Protein AF-0000000087525050 (afdb_homodimer)

Sequence (264 aa):
MTNESSSDVIRDVRALLSECIHDLPRSLCAFLATCDGHLIDMAGKYDKDTVAASLPMAGSLLGLGKSISGDLHPEGRLDDVIVRTGKQILSLVTVGDTDDVLFIGVLADRMVNLGQLLVRSKQAAESIKALLMTNESSSDVIRDVRALLSECIHDLPRSLCAFLATCDGHLIDMAGKYDKDTVAASLPMAGSLLGLGKSISGDLHPEGRLDDVIVRTGKQILSLVTVGDTDDVLFIGVLADRMVNLGQLLVRSKQAAESIKALL

Foldseek 3Di:
DVVVLLVVLLVVLAVLQQVLPVVWPQWAKKFKAWLCQGTSDMDGDDDPVVNSVCNPVVSVVLVVVQVVCCVVPVPDDDAWDWDDDPFKIKIWGWADPDPGTMIMIIIGTNPTDPVSNSVSRNVSSPVSNVSD/DVVVLLVVLLVVLAVLQQVLPVVWPQWAKKFKAWLCQGTSDMDGDDDPVVNSVCNPVVSVVLVVVQVVCCVVPVPDDDAWDWDDDPFKIKIWGWADPDPGTMIMIIIGTNPTDPVSNSVSRNVSSPVSNVSD

Radius of gyration: 19.04 Å; Cα contacts (8 Å, |Δi|>4): 530; chains: 2; bounding box: 29×76×42 Å

Structure (mmCIF, N/CA/C/O backbone):
data_AF-0000000087525050-model_v1
#
loop_
_entity.id
_entity.type
_entity.pdbx_description
1 polymer 'Putative regulator of Ras-like GTPase activity (Roadblock/LC7/MglB family)'
#
loop_
_atom_site.group_PDB
_atom_site.id
_atom_site.type_symbol
_atom_site.label_atom_id
_atom_site.label_alt_id
_atom_site.label_comp_id
_atom_site.label_asym_id
_atom_site.label_entity_id
_atom_site.label_seq_id
_atom_site.pdbx_PDB_ins_code
_atom_site.Cartn_x
_atom_site.Cartn_y
_atom_site.Cartn_z
_atom_site.occupancy
_atom_site.B_iso_or_equiv
_atom_site.auth_seq_id
_atom_site.auth_comp_id
_atom_site.auth_asym_id
_atom_site.auth_atom_id
_atom_site.pdbx_PDB_model_num
ATOM 1 N N . MET A 1 1 ? 11.523 -37.25 -14.359 1 42.06 1 MET A N 1
ATOM 2 C CA . MET A 1 1 ? 10.633 -37.219 -13.203 1 42.06 1 MET A CA 1
ATOM 3 C C . MET A 1 1 ? 10.617 -35.844 -12.555 1 42.06 1 MET A C 1
ATOM 5 O O . MET A 1 1 ? 9.719 -35.531 -11.773 1 42.06 1 MET A O 1
ATOM 9 N N . THR A 1 2 ? 11.711 -35.219 -12.469 1 50.03 2 THR A N 1
ATOM 10 C CA . THR A 1 2 ? 12.062 -33.969 -11.797 1 50.03 2 THR A CA 1
ATOM 11 C C . THR A 1 2 ? 11.492 -32.781 -12.547 1 50.03 2 THR A C 1
ATOM 13 O O . THR A 1 2 ? 11.094 -31.797 -11.938 1 50.03 2 THR A O 1
ATOM 16 N N . ASN A 1 3 ? 11.672 -32.75 -13.844 1 51.88 3 ASN A N 1
ATOM 17 C CA . ASN A 1 3 ? 11.258 -31.719 -14.789 1 51.88 3 ASN A CA 1
ATOM 18 C C . ASN A 1 3 ? 9.734 -31.594 -14.852 1 51.88 3 ASN A C 1
ATOM 20 O O . ASN A 1 3 ? 9.211 -30.578 -15.328 1 51.88 3 ASN A O 1
ATOM 24 N N . GLU A 1 4 ? 8.984 -32.781 -14.805 1 54.22 4 GLU A N 1
ATOM 25 C CA . GLU A 1 4 ? 7.531 -32.906 -14.797 1 54.22 4 GLU A CA 1
ATOM 26 C C . GLU A 1 4 ? 6.914 -32.219 -13.594 1 54.22 4 GLU A C 1
ATOM 28 O O . GLU A 1 4 ? 5.84 -31.625 -13.695 1 54.22 4 GLU A O 1
ATOM 33 N N . SER A 1 5 ? 7.668 -32.281 -12.453 1 61.66 5 SER A N 1
ATOM 34 C CA . SER A 1 5 ? 7.203 -31.766 -11.172 1 61.66 5 SER A CA 1
ATOM 35 C C . SER A 1 5 ? 7.141 -30.234 -11.18 1 61.66 5 SER A C 1
ATOM 37 O O . SER A 1 5 ? 6.172 -29.641 -10.703 1 61.66 5 SER A O 1
ATOM 39 N N . SER A 1 6 ? 8.203 -29.656 -11.852 1 64.06 6 SER A N 1
ATOM 40 C CA . SER A 1 6 ? 8.227 -28.188 -11.898 1 64.06 6 SER A CA 1
ATOM 41 C C . SER A 1 6 ? 7.168 -27.656 -12.852 1 64.06 6 SER A C 1
ATOM 43 O O . SER A 1 6 ? 6.531 -26.641 -12.57 1 64.06 6 SER A O 1
ATOM 45 N N . SER A 1 7 ? 6.949 -28.422 -13.945 1 74.38 7 SER A N 1
ATOM 46 C CA . SER A 1 7 ? 5.977 -28 -14.945 1 74.38 7 SER A CA 1
ATOM 47 C C . SER A 1 7 ? 4.551 -28.125 -14.422 1 74.38 7 SER A C 1
ATOM 49 O O . SER A 1 7 ? 3.693 -27.297 -14.719 1 74.38 7 SER A O 1
ATOM 51 N N . ASP A 1 8 ? 4.359 -29.172 -13.609 1 86.69 8 ASP A N 1
ATOM 52 C CA . ASP A 1 8 ? 3.037 -29.406 -13.031 1 86.69 8 ASP A CA 1
ATOM 53 C C . ASP A 1 8 ? 2.695 -28.328 -12.008 1 86.69 8 ASP A C 1
ATOM 55 O O . ASP A 1 8 ? 1.559 -27.844 -11.953 1 86.69 8 ASP A O 1
ATOM 59 N N . VAL A 1 9 ? 3.756 -27.906 -11.344 1 88.25 9 VAL A N 1
ATOM 60 C CA . VAL A 1 9 ? 3.535 -26.906 -10.32 1 88.25 9 VAL A CA 1
ATOM 61 C C . VAL A 1 9 ? 3.191 -25.562 -10.969 1 88.25 9 VAL A C 1
ATOM 63 O O . VAL A 1 9 ? 2.295 -24.859 -10.508 1 88.25 9 VAL A O 1
ATOM 66 N N . ILE A 1 10 ? 3.855 -25.25 -12.008 1 89.44 10 ILE A N 1
ATOM 67 C CA . ILE A 1 10 ? 3.625 -23.984 -12.703 1 89.44 10 ILE A CA 1
ATOM 68 C C . ILE A 1 10 ? 2.219 -23.969 -13.297 1 89.44 10 ILE A C 1
ATOM 70 O O . ILE A 1 10 ? 1.529 -22.953 -13.258 1 89.44 10 ILE A O 1
ATOM 74 N N . ARG A 1 11 ? 1.78 -25.109 -13.797 1 93.44 11 ARG A N 1
ATOM 75 C CA . ARG A 1 11 ? 0.423 -25.219 -14.32 1 93.44 11 ARG A CA 1
ATOM 76 C C . ARG A 1 11 ? -0.609 -25.031 -13.219 1 93.44 11 ARG A C 1
ATOM 78 O O . ARG A 1 11 ? -1.626 -24.359 -13.422 1 93.44 11 ARG A O 1
ATOM 85 N N . ASP A 1 12 ? -0.288 -25.625 -12.109 1 95.81 12 ASP A N 1
ATOM 86 C CA . ASP A 1 12 ? -1.195 -25.484 -10.977 1 95.81 12 ASP A CA 1
ATOM 87 C C . ASP A 1 12 ? -1.242 -24.031 -10.5 1 95.81 12 ASP A C 1
ATOM 89 O O . ASP A 1 12 ? -2.307 -23.531 -10.133 1 95.81 12 ASP A O 1
ATOM 93 N N . VAL A 1 13 ? -0.105 -23.391 -10.5 1 96.06 13 VAL A N 1
ATOM 94 C CA . VAL A 1 13 ? -0.038 -22 -10.109 1 96.06 13 VAL A CA 1
ATOM 95 C C . VAL A 1 13 ? -0.864 -21.141 -11.07 1 96.06 13 VAL A C 1
ATOM 97 O O . VAL A 1 13 ? -1.662 -20.312 -10.641 1 96.06 13 VAL A O 1
ATOM 100 N N . ARG A 1 14 ? -0.744 -21.344 -12.266 1 96.31 14 ARG A N 1
ATOM 101 C CA . ARG A 1 14 ? -1.494 -20.594 -13.273 1 96.31 14 ARG A CA 1
ATOM 102 C C . ARG A 1 14 ? -2.996 -20.781 -13.086 1 96.31 14 ARG A C 1
ATOM 104 O O . ARG A 1 14 ? -3.773 -19.844 -13.273 1 96.31 14 ARG A O 1
ATOM 111 N N . ALA A 1 15 ? -3.33 -22.031 -12.828 1 97.25 15 ALA A N 1
ATOM 112 C CA . ALA A 1 15 ? -4.746 -22.312 -12.609 1 97.25 15 ALA A CA 1
ATOM 113 C C . ALA A 1 15 ? -5.289 -21.516 -11.422 1 97.25 15 ALA A C 1
ATOM 115 O O . ALA A 1 15 ? -6.406 -21 -11.484 1 97.25 15 ALA A O 1
ATOM 116 N N . LEU A 1 16 ? -4.48 -21.406 -10.414 1 97.44 16 LEU A N 1
ATOM 117 C CA . LEU A 1 16 ? -4.895 -20.672 -9.234 1 97.44 16 LEU A CA 1
ATOM 118 C C . LEU A 1 16 ? -4.977 -19.172 -9.531 1 97.44 16 LEU A C 1
ATOM 120 O O . LEU A 1 16 ? -5.902 -18.5 -9.07 1 97.44 16 LEU A O 1
ATOM 124 N N . LEU A 1 17 ? -4.066 -18.672 -10.305 1 97.94 17 LEU A N 1
ATOM 125 C CA . LEU A 1 17 ? -4.098 -17.266 -10.688 1 97.94 17 LEU A CA 1
ATOM 126 C C . LEU A 1 17 ? -5.305 -16.969 -11.578 1 97.94 17 LEU A C 1
ATOM 128 O O . LEU A 1 17 ? -5.965 -15.938 -11.414 1 97.94 17 LEU A O 1
ATOM 132 N N . SER A 1 18 ? -5.59 -17.891 -12.445 1 97.56 18 SER A N 1
ATOM 133 C CA . SER A 1 18 ? -6.738 -17.75 -13.336 1 97.56 18 SER A CA 1
ATOM 134 C C . SER A 1 18 ? -8.047 -17.781 -12.547 1 97.56 18 SER A C 1
ATOM 136 O O . SER A 1 18 ? -8.969 -17.016 -12.852 1 97.56 18 SER A O 1
ATOM 138 N N . GLU A 1 19 ? -8.078 -18.609 -11.586 1 97.44 19 GLU A N 1
ATOM 139 C CA . GLU A 1 19 ? -9.258 -18.672 -10.719 1 97.44 19 GLU A CA 1
ATOM 140 C C . GLU A 1 19 ? -9.445 -17.359 -9.961 1 97.44 19 GLU A C 1
ATOM 142 O O . GLU A 1 19 ? -10.578 -16.891 -9.797 1 97.44 19 GLU A O 1
ATOM 147 N N . CYS A 1 20 ? -8.422 -16.812 -9.516 1 97.56 20 CYS A N 1
ATOM 148 C CA . CYS A 1 20 ? -8.461 -15.547 -8.797 1 97.56 20 CYS A CA 1
ATOM 149 C C . CYS A 1 20 ? -9.086 -14.453 -9.664 1 97.56 20 CYS A C 1
ATOM 151 O O . CYS A 1 20 ? -9.984 -13.742 -9.219 1 97.56 20 CYS A O 1
ATOM 153 N N . ILE A 1 21 ? -8.617 -14.383 -10.867 1 96.75 21 ILE A N 1
ATOM 154 C CA . ILE A 1 21 ? -9.102 -13.367 -11.797 1 96.75 21 ILE A CA 1
ATOM 155 C C . ILE A 1 21 ? -10.562 -13.648 -12.148 1 96.75 21 ILE A C 1
ATOM 157 O O . ILE A 1 21 ? -11.359 -12.719 -12.297 1 96.75 21 ILE A O 1
ATOM 161 N N . HIS A 1 22 ? -10.875 -14.852 -12.273 1 96.19 22 HIS A N 1
ATOM 162 C CA . HIS A 1 22 ? -12.234 -15.242 -12.625 1 96.19 22 HIS A CA 1
ATOM 163 C C . HIS A 1 22 ? -13.219 -14.875 -11.516 1 96.19 22 HIS A C 1
ATOM 165 O O . HIS A 1 22 ? -14.328 -14.406 -11.789 1 96.19 22 HIS A O 1
ATOM 171 N N . ASP A 1 23 ? -12.82 -14.984 -10.312 1 96.69 23 ASP A N 1
ATOM 172 C CA . ASP A 1 23 ? -13.695 -14.805 -9.164 1 96.69 23 ASP A CA 1
ATOM 173 C C . ASP A 1 23 ? -13.734 -13.344 -8.727 1 96.69 23 ASP A C 1
ATOM 175 O O . ASP A 1 23 ? -14.516 -12.961 -7.855 1 96.69 23 ASP A O 1
ATOM 179 N N . LEU A 1 24 ? -12.875 -12.539 -9.297 1 96.62 24 LEU A N 1
ATOM 180 C CA . LEU A 1 24 ? -12.789 -11.125 -8.93 1 96.62 24 LEU A CA 1
ATOM 181 C C . LEU A 1 24 ? -13.156 -10.234 -10.109 1 96.62 24 LEU A C 1
ATOM 183 O O . LEU A 1 24 ? -12.281 -9.828 -10.875 1 96.62 24 LEU A O 1
ATOM 187 N N . PRO A 1 25 ? -14.477 -9.922 -10.109 1 94.5 25 PRO A N 1
ATOM 188 C CA . PRO A 1 25 ? -14.875 -9.031 -11.195 1 94.5 25 PRO A CA 1
ATOM 189 C C . PRO A 1 25 ? -14.047 -7.746 -11.242 1 94.5 25 PRO A C 1
ATOM 191 O O . PRO A 1 25 ? -13.648 -7.227 -10.195 1 94.5 25 PRO A O 1
ATOM 194 N N . ARG A 1 26 ? -13.742 -7.199 -12.43 1 94.25 26 ARG A N 1
ATOM 195 C CA . ARG A 1 26 ? -13.031 -5.953 -12.672 1 94.25 26 ARG A CA 1
ATOM 196 C C . ARG A 1 26 ? -11.523 -6.137 -12.477 1 94.25 26 ARG A C 1
ATOM 198 O O . ARG A 1 26 ? -10.766 -5.168 -12.508 1 94.25 26 ARG A O 1
ATOM 205 N N . SER A 1 27 ? -11.086 -7.391 -12.18 1 95.81 27 SER A N 1
ATOM 206 C CA . SER A 1 27 ? -9.656 -7.672 -12.125 1 95.81 27 SER A CA 1
ATOM 207 C C . SER A 1 27 ? -9.039 -7.684 -13.523 1 95.81 27 SER A C 1
ATOM 209 O O . SER A 1 27 ? -9.703 -8.055 -14.492 1 95.81 27 SER A O 1
ATOM 211 N N . LEU A 1 28 ? -7.859 -7.301 -13.625 1 94.88 28 LEU A N 1
ATOM 212 C CA . LEU A 1 28 ? -7.18 -7.172 -14.914 1 94.88 28 LEU A CA 1
ATOM 213 C C . LEU A 1 28 ? -6.109 -8.242 -15.07 1 94.88 28 LEU A C 1
ATOM 215 O O . LEU A 1 28 ? -5.945 -8.812 -16.156 1 94.88 28 LEU A O 1
ATOM 219 N N . CYS A 1 29 ? -5.391 -8.5 -14.016 1 96 29 CYS A N 1
ATOM 220 C CA . CYS A 1 29 ? -4.297 -9.469 -14.086 1 96 29 CYS A CA 1
ATOM 221 C C . CYS A 1 29 ? -3.891 -9.922 -12.688 1 96 29 CYS A C 1
ATOM 223 O O . CYS A 1 29 ? -4.082 -9.195 -11.711 1 96 29 CYS A O 1
ATOM 225 N N . ALA A 1 30 ? 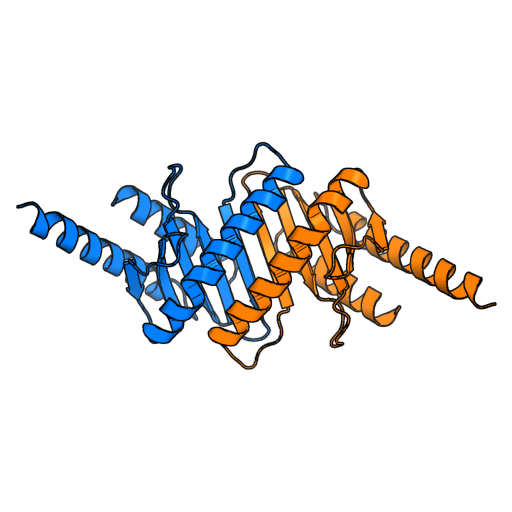-3.402 -11.102 -12.594 1 97.81 30 ALA A N 1
ATOM 226 C CA . ALA A 1 30 ? -2.756 -11.641 -11.406 1 97.81 30 ALA A CA 1
ATOM 227 C C . ALA A 1 30 ? -1.413 -12.281 -11.75 1 97.81 30 ALA A C 1
ATOM 229 O O . ALA A 1 30 ? -1.255 -12.867 -12.828 1 97.81 30 ALA A O 1
ATOM 230 N N . PHE A 1 31 ? -0.469 -12.164 -10.828 1 97.81 31 PHE A N 1
ATOM 231 C CA . PHE A 1 31 ? 0.844 -12.727 -11.125 1 97.81 31 PHE A CA 1
ATOM 232 C C . PHE A 1 31 ? 1.539 -13.172 -9.844 1 97.81 31 PHE A C 1
ATOM 234 O O . PHE A 1 31 ? 1.193 -12.719 -8.75 1 97.81 31 PHE A O 1
ATOM 241 N N . LEU A 1 32 ? 2.471 -14.109 -10.031 1 97.25 32 LEU A N 1
ATOM 242 C CA . LEU A 1 32 ? 3.375 -14.602 -9 1 97.25 32 LEU A CA 1
ATOM 243 C C . LEU A 1 32 ? 4.828 -14.312 -9.367 1 97.25 32 LEU A C 1
ATOM 245 O O . LEU A 1 32 ? 5.254 -14.578 -10.492 1 97.25 32 LEU A O 1
ATOM 249 N N . ALA A 1 33 ? 5.527 -13.742 -8.398 1 96.88 33 ALA A N 1
ATOM 250 C CA . ALA A 1 33 ? 6.91 -13.367 -8.672 1 96.88 33 ALA A CA 1
ATOM 251 C C . ALA A 1 33 ? 7.773 -13.484 -7.422 1 96.88 33 ALA A C 1
ATOM 253 O O . ALA A 1 33 ? 7.25 -13.641 -6.312 1 96.88 33 ALA A O 1
ATOM 254 N N . THR A 1 34 ? 9.062 -13.508 -7.656 1 94.56 34 THR A N 1
ATOM 255 C CA . THR A 1 34 ? 10.016 -13.414 -6.551 1 94.56 34 THR A CA 1
ATOM 256 C C . THR A 1 34 ? 10.289 -11.953 -6.199 1 94.56 34 THR A C 1
ATOM 258 O O . THR A 1 34 ? 10.117 -11.07 -7.039 1 94.56 34 THR A O 1
ATOM 261 N N . CYS A 1 35 ? 10.711 -11.773 -4.984 1 93.06 35 CYS A N 1
ATOM 262 C CA . CYS A 1 35 ? 10.945 -10.414 -4.512 1 93.06 35 CYS A CA 1
ATOM 263 C C . CYS A 1 35 ? 12.109 -9.773 -5.258 1 93.06 35 CYS A C 1
ATOM 265 O O . CYS A 1 35 ? 12.242 -8.547 -5.266 1 93.06 35 CYS A O 1
ATOM 267 N N . ASP A 1 36 ? 12.953 -10.531 -5.914 1 91.62 36 ASP A N 1
ATOM 268 C CA . ASP A 1 36 ? 14.055 -9.977 -6.691 1 91.62 36 ASP A CA 1
ATOM 269 C C . ASP A 1 36 ? 13.617 -9.68 -8.125 1 91.62 36 ASP A C 1
ATOM 271 O O . ASP A 1 36 ? 14.438 -9.297 -8.961 1 91.62 36 ASP A O 1
ATOM 275 N N . GLY A 1 37 ? 12.344 -9.945 -8.438 1 93.88 37 GLY A N 1
ATOM 276 C CA . GLY A 1 37 ? 11.797 -9.391 -9.672 1 93.88 37 GLY A CA 1
ATOM 277 C C . GLY A 1 37 ? 11.578 -10.445 -10.742 1 93.88 37 GLY A C 1
ATOM 278 O O . GLY A 1 37 ? 11.305 -10.109 -11.898 1 93.88 37 GLY A O 1
ATOM 279 N N . HIS A 1 38 ? 11.703 -11.68 -10.461 1 94.88 38 HIS A N 1
ATOM 280 C CA . HIS A 1 38 ? 11.492 -12.727 -11.461 1 94.88 38 HIS A CA 1
ATOM 281 C C . HIS A 1 38 ? 10.023 -13.148 -11.516 1 94.88 38 HIS A C 1
ATOM 283 O O . HIS A 1 38 ? 9.438 -13.516 -10.492 1 94.88 38 HIS A O 1
ATOM 289 N N . LEU A 1 39 ? 9.438 -13.078 -12.742 1 96.69 39 LEU A N 1
ATOM 290 C CA . LEU A 1 39 ? 8.062 -13.531 -12.969 1 96.69 39 LEU A CA 1
ATOM 291 C C . LEU A 1 39 ? 7.992 -15.047 -13 1 96.69 39 LEU A C 1
ATOM 293 O O . LEU A 1 39 ? 8.695 -15.695 -13.773 1 96.69 39 LEU A O 1
ATOM 297 N N . ILE A 1 40 ? 7.262 -15.633 -12.18 1 95.81 40 ILE A N 1
ATOM 298 C CA . ILE A 1 40 ? 7.07 -17.078 -12.188 1 95.81 40 ILE A CA 1
ATOM 299 C C . ILE A 1 40 ? 5.934 -17.438 -13.148 1 95.81 40 ILE A C 1
ATOM 301 O O . ILE A 1 40 ? 6.117 -18.25 -14.062 1 95.81 40 ILE A O 1
ATOM 305 N N . ASP A 1 41 ? 4.766 -16.812 -12.953 1 96.69 41 ASP A N 1
ATOM 306 C CA . ASP A 1 41 ? 3.643 -16.984 -13.867 1 96.69 41 ASP A CA 1
ATOM 307 C C . ASP A 1 41 ? 2.611 -15.875 -13.695 1 96.69 41 ASP A C 1
ATOM 309 O O . ASP A 1 41 ? 2.723 -15.055 -12.789 1 96.69 41 ASP A O 1
ATOM 313 N N . MET A 1 42 ? 1.688 -15.844 -14.633 1 97.06 42 MET A N 1
ATOM 314 C CA . MET A 1 42 ? 0.664 -14.805 -14.594 1 97.06 42 MET A CA 1
ATOM 315 C C . MET A 1 42 ? -0.592 -15.25 -15.336 1 97.06 42 MET A C 1
ATOM 317 O O . MET A 1 42 ? -0.554 -16.203 -16.109 1 97.06 42 MET A O 1
ATOM 321 N N . ALA A 1 43 ? -1.63 -14.562 -15.055 1 96.81 43 ALA A N 1
ATOM 322 C CA . ALA A 1 43 ? -2.9 -14.727 -15.758 1 96.81 43 ALA A CA 1
ATOM 323 C C . ALA A 1 43 ? -3.598 -13.383 -15.945 1 96.81 43 ALA A C 1
ATOM 325 O O . ALA A 1 43 ? -3.412 -12.461 -15.148 1 96.81 43 ALA A O 1
ATOM 326 N N . GLY A 1 44 ? -4.391 -13.258 -17.047 1 94.25 44 GLY A N 1
ATOM 327 C CA . GLY A 1 44 ? -5.176 -12.055 -17.266 1 94.25 44 GLY A CA 1
ATOM 328 C C . GLY A 1 44 ? -4.848 -11.352 -18.578 1 94.25 44 GLY A C 1
ATOM 329 O O . GLY A 1 44 ? -4.383 -11.992 -19.516 1 94.25 44 GLY A O 1
ATOM 330 N N . LYS A 1 45 ? -5.188 -10.109 -18.625 1 90 45 LYS A N 1
ATOM 331 C CA . LYS A 1 45 ? -5.25 -9.383 -19.891 1 90 45 LYS A CA 1
ATOM 332 C C . LYS A 1 45 ? -3.943 -8.641 -20.156 1 90 45 LYS A C 1
ATOM 334 O O . LYS A 1 45 ? -3.703 -8.18 -21.281 1 90 45 LYS A O 1
ATOM 339 N N . TYR A 1 46 ? -3.078 -8.484 -19.188 1 89.12 46 TYR A N 1
ATOM 340 C CA . TYR A 1 46 ? -1.888 -7.66 -19.344 1 89.12 46 TYR A CA 1
ATOM 341 C C . TYR A 1 46 ? -0.774 -8.438 -20.031 1 89.12 46 TYR A C 1
ATOM 343 O O . TYR A 1 46 ? -0.698 -9.656 -19.922 1 89.12 46 TYR A O 1
ATOM 351 N N . ASP A 1 47 ? -0.004 -7.656 -20.719 1 90.62 47 ASP A N 1
ATOM 352 C CA . ASP A 1 47 ? 1.152 -8.234 -21.391 1 90.62 47 ASP A CA 1
ATOM 353 C C . ASP A 1 47 ? 2.25 -8.594 -20.406 1 90.62 47 ASP A C 1
ATOM 355 O O . ASP A 1 47 ? 2.479 -7.867 -19.422 1 90.62 47 ASP A O 1
ATOM 359 N N . LYS A 1 48 ? 2.906 -9.68 -20.75 1 93.25 48 LYS A N 1
ATOM 360 C CA . LYS A 1 48 ? 3.93 -10.227 -19.859 1 93.25 48 LYS A CA 1
ATOM 361 C C . LYS A 1 48 ? 5.07 -9.227 -19.672 1 93.25 48 LYS A C 1
ATOM 363 O O . LYS A 1 48 ? 5.598 -9.094 -18.562 1 93.25 48 LYS A O 1
ATOM 368 N N . ASP A 1 49 ? 5.473 -8.57 -20.719 1 93.44 49 ASP A N 1
ATOM 369 C CA . ASP A 1 49 ? 6.602 -7.645 -20.641 1 93.44 49 ASP A CA 1
ATOM 370 C C . ASP A 1 49 ? 6.277 -6.457 -19.734 1 93.44 49 ASP A C 1
ATOM 372 O O . ASP A 1 49 ? 7.133 -5.992 -18.984 1 93.44 49 ASP A O 1
ATOM 376 N N . THR A 1 50 ? 5.082 -6.027 -19.828 1 89.38 50 THR A N 1
ATOM 377 C CA . THR A 1 50 ? 4.641 -4.914 -19 1 89.38 50 THR A CA 1
ATOM 378 C C . THR A 1 50 ? 4.641 -5.305 -17.531 1 89.38 50 THR A C 1
ATOM 380 O O . THR A 1 50 ? 5.164 -4.574 -16.688 1 89.38 50 THR A O 1
ATOM 383 N N . VAL A 1 51 ? 4.129 -6.473 -17.266 1 93.19 51 VAL A N 1
ATOM 384 C CA . VAL A 1 51 ? 4.062 -6.957 -15.883 1 93.19 51 VAL A CA 1
ATOM 385 C C . VAL A 1 51 ? 5.473 -7.195 -15.352 1 93.19 51 VAL A C 1
ATOM 387 O O . VAL A 1 51 ? 5.812 -6.75 -14.258 1 93.19 51 VAL A O 1
ATOM 390 N N . ALA A 1 52 ? 6.328 -7.789 -16.141 1 94.56 52 ALA A N 1
ATOM 391 C CA . ALA A 1 52 ? 7.684 -8.148 -15.734 1 94.56 52 ALA A CA 1
ATOM 392 C C . ALA A 1 52 ? 8.5 -6.91 -15.391 1 94.56 52 ALA A C 1
ATOM 394 O O . ALA A 1 52 ? 9.312 -6.934 -14.461 1 94.56 52 ALA A O 1
ATOM 395 N N . ALA A 1 53 ? 8.234 -5.828 -16.125 1 93.19 53 ALA A N 1
ATOM 396 C CA . ALA A 1 53 ? 8.992 -4.594 -15.914 1 93.19 53 ALA A CA 1
ATOM 397 C C . ALA A 1 53 ? 8.68 -3.977 -14.555 1 93.19 53 ALA A C 1
ATOM 399 O O . ALA A 1 53 ? 9.5 -3.254 -13.992 1 93.19 53 ALA A O 1
ATOM 400 N N . SER A 1 54 ? 7.566 -4.27 -13.969 1 93.75 54 SER A N 1
ATOM 401 C CA . SER A 1 54 ? 7.137 -3.648 -12.719 1 93.75 54 SER A CA 1
ATOM 402 C C . SER A 1 54 ? 7.539 -4.496 -11.516 1 93.75 54 SER A C 1
ATOM 404 O O . SER A 1 54 ? 7.512 -4.02 -10.383 1 93.75 54 SER A O 1
ATOM 406 N N . LEU A 1 55 ? 7.992 -5.73 -11.75 1 96.56 55 LEU A N 1
ATOM 407 C CA . LEU A 1 55 ? 8.156 -6.707 -10.68 1 96.56 55 LEU A CA 1
ATOM 408 C C . LEU A 1 55 ? 9.305 -6.316 -9.766 1 96.56 55 LEU A C 1
ATOM 410 O O . LEU A 1 55 ? 9.188 -6.406 -8.539 1 96.56 55 LEU A O 1
ATOM 414 N N . PRO A 1 56 ? 10.539 -5.895 -10.312 1 96.38 56 PRO A N 1
ATOM 415 C CA . PRO A 1 56 ? 11.594 -5.453 -9.398 1 96.38 56 PRO A CA 1
ATOM 416 C C . PRO A 1 56 ? 11.148 -4.316 -8.484 1 96.38 56 PRO A C 1
ATOM 418 O O . PRO A 1 56 ? 11.461 -4.324 -7.289 1 96.38 56 PRO A O 1
ATOM 421 N N . MET A 1 57 ? 10.352 -3.445 -8.977 1 96.06 57 MET A N 1
ATOM 422 C CA . MET A 1 57 ? 9.836 -2.326 -8.188 1 96.06 57 MET A CA 1
ATOM 423 C C . MET A 1 57 ? 8.844 -2.812 -7.137 1 96.06 57 MET A C 1
ATOM 425 O O . MET A 1 57 ? 8.859 -2.344 -5.996 1 96.06 57 MET A O 1
ATOM 429 N N . ALA A 1 58 ? 8.016 -3.744 -7.535 1 96.88 58 ALA A N 1
ATOM 430 C CA . ALA A 1 58 ? 7.055 -4.312 -6.59 1 96.88 58 ALA A CA 1
ATOM 431 C C . ALA A 1 58 ? 7.773 -4.996 -5.426 1 96.88 58 ALA A C 1
ATOM 433 O O . ALA A 1 58 ? 7.363 -4.863 -4.273 1 96.88 58 ALA A O 1
ATOM 434 N N . GLY A 1 59 ? 8.859 -5.727 -5.805 1 95.75 59 GLY A N 1
ATOM 435 C CA . GLY A 1 59 ? 9.672 -6.312 -4.75 1 95.75 59 GLY A CA 1
ATOM 436 C C . GLY A 1 59 ? 10.25 -5.281 -3.795 1 95.75 59 GLY A C 1
ATOM 437 O O . GLY A 1 59 ? 10.203 -5.465 -2.576 1 95.75 59 GLY A O 1
ATOM 438 N N . SER A 1 60 ? 10.828 -4.266 -4.367 1 96.31 60 SER A N 1
ATOM 439 C CA . SER A 1 60 ? 11.359 -3.18 -3.551 1 96.31 60 SER A CA 1
ATOM 440 C C . SER A 1 60 ? 10.273 -2.561 -2.678 1 96.31 60 SER A C 1
ATOM 442 O O . SER A 1 60 ? 10.516 -2.232 -1.516 1 96.31 60 SER A O 1
ATOM 444 N N . LEU A 1 61 ? 9.094 -2.43 -3.244 1 96.94 61 LEU A N 1
ATOM 445 C CA . LEU A 1 61 ? 7.961 -1.869 -2.521 1 96.94 61 LEU A CA 1
ATOM 446 C C . LEU A 1 61 ? 7.594 -2.736 -1.321 1 96.94 61 LEU A C 1
ATOM 448 O O . LEU A 1 61 ? 7.406 -2.227 -0.215 1 96.94 61 LEU A O 1
ATOM 452 N N . LEU A 1 62 ? 7.555 -3.988 -1.472 1 95.5 62 LEU A N 1
ATOM 453 C CA . LEU A 1 62 ? 7.27 -4.914 -0.381 1 95.5 62 LEU A CA 1
ATOM 454 C C . LEU A 1 62 ? 8.359 -4.859 0.679 1 95.5 62 LEU A C 1
ATOM 456 O O . LEU A 1 62 ? 8.078 -4.898 1.877 1 95.5 62 LEU A O 1
ATOM 460 N N . GLY A 1 63 ? 9.594 -4.801 0.199 1 93.81 63 GLY A N 1
ATOM 461 C CA . GLY A 1 63 ? 10.703 -4.668 1.133 1 93.81 63 GLY A CA 1
ATOM 462 C C . GLY A 1 63 ? 10.602 -3.428 2.002 1 93.81 63 GLY A C 1
ATOM 463 O O . GLY A 1 63 ? 10.773 -3.502 3.221 1 93.81 63 GLY A O 1
ATOM 464 N N . LEU A 1 64 ? 10.32 -2.365 1.393 1 94.69 64 LEU A N 1
ATOM 465 C CA . LEU A 1 64 ? 10.141 -1.118 2.129 1 94.69 64 LEU A CA 1
ATOM 466 C C . LEU A 1 64 ? 8.953 -1.209 3.074 1 94.69 64 LEU A C 1
ATOM 468 O O . LEU A 1 64 ? 9.008 -0.698 4.195 1 94.69 64 LEU A O 1
ATOM 472 N N . GLY A 1 65 ? 7.824 -1.747 2.572 1 94.5 65 GLY A N 1
ATOM 473 C CA . GLY A 1 65 ? 6.672 -1.967 3.43 1 94.5 65 GLY A CA 1
ATOM 474 C C . GLY A 1 65 ? 7.004 -2.752 4.684 1 94.5 65 GLY A C 1
ATOM 475 O O . GLY A 1 65 ? 6.559 -2.402 5.777 1 94.5 65 GLY A O 1
ATOM 476 N N . LYS A 1 66 ? 7.805 -3.77 4.504 1 91.56 66 LYS A N 1
ATOM 477 C CA . LYS A 1 66 ? 8.242 -4.582 5.633 1 91.56 66 LYS A CA 1
ATOM 478 C C . LYS A 1 66 ? 9.07 -3.762 6.613 1 91.56 66 LYS A C 1
ATOM 480 O O . LYS A 1 66 ? 8.883 -3.855 7.828 1 91.56 66 LYS A O 1
ATOM 485 N N . SER A 1 67 ? 9.984 -2.977 6.102 1 92.25 67 SER A N 1
ATOM 486 C CA . SER A 1 67 ? 10.867 -2.172 6.938 1 92.25 67 SER A CA 1
ATOM 487 C C . SER A 1 67 ? 10.086 -1.142 7.742 1 92.25 67 SER A C 1
ATOM 489 O O . SER A 1 67 ? 10.305 -0.985 8.945 1 92.25 67 SER A O 1
ATOM 491 N N . ILE A 1 68 ? 9.133 -0.476 7.082 1 90.88 68 ILE A N 1
ATOM 492 C CA . ILE A 1 68 ? 8.344 0.562 7.742 1 90.88 68 ILE A CA 1
ATOM 493 C C . ILE A 1 68 ? 7.477 -0.063 8.828 1 90.88 68 ILE A C 1
ATOM 495 O O . ILE A 1 68 ? 7.359 0.482 9.93 1 90.88 68 ILE A O 1
ATOM 499 N N . SER A 1 69 ? 6.848 -1.131 8.508 1 88.12 69 SER A N 1
ATOM 500 C CA . SER A 1 69 ? 6.004 -1.825 9.469 1 88.12 69 SER A CA 1
ATOM 501 C C . SER A 1 69 ? 6.805 -2.268 10.688 1 88.12 69 SER A C 1
ATOM 503 O O . SER A 1 69 ? 6.316 -2.201 11.82 1 88.12 69 SER A O 1
ATOM 505 N N . GLY A 1 70 ? 8.031 -2.758 10.438 1 86.88 70 GLY A N 1
ATOM 506 C CA . GLY A 1 70 ? 8.906 -3.168 11.523 1 86.88 70 GLY A CA 1
ATOM 507 C C . GLY A 1 70 ? 9.297 -2.025 12.438 1 86.88 70 GLY A C 1
ATOM 508 O O . GLY A 1 70 ? 9.414 -2.209 13.656 1 86.88 70 GLY A O 1
ATOM 509 N N . ASP A 1 71 ? 9.477 -0.889 11.875 1 83.56 71 ASP A N 1
ATOM 510 C CA . ASP A 1 71 ? 9.852 0.291 12.648 1 83.56 71 ASP A CA 1
ATOM 511 C C . ASP A 1 71 ? 8.695 0.774 13.516 1 83.56 71 ASP A C 1
ATOM 513 O O . ASP A 1 71 ? 8.898 1.233 14.641 1 83.56 71 ASP A O 1
ATOM 517 N N . LEU A 1 72 ? 7.559 0.701 12.922 1 83.25 72 LEU A N 1
ATOM 518 C CA . LEU A 1 72 ? 6.391 1.195 13.641 1 83.25 72 LEU A CA 1
ATOM 519 C C . LEU A 1 72 ? 5.863 0.144 14.609 1 83.25 72 LEU A C 1
ATOM 521 O O . LEU A 1 72 ? 5.289 0.483 15.648 1 83.25 72 LEU A O 1
ATOM 525 N N . HIS A 1 73 ? 5.977 -1.169 14.227 1 77.19 73 HIS A N 1
ATOM 526 C CA . HIS A 1 73 ? 5.613 -2.295 15.078 1 77.19 73 HIS A CA 1
ATOM 527 C C . HIS A 1 73 ? 6.516 -3.496 14.82 1 77.19 73 HIS A C 1
ATOM 529 O O . HIS A 1 73 ? 6.25 -4.297 13.922 1 77.19 73 HIS A O 1
ATOM 535 N N . PRO A 1 74 ? 7.5 -3.648 15.656 1 66.31 74 PRO A N 1
ATOM 536 C CA . PRO A 1 74 ? 8.531 -4.656 15.398 1 66.31 74 PRO A CA 1
ATOM 537 C C . PRO A 1 74 ? 7.965 -6.07 15.297 1 66.31 74 PRO A C 1
ATOM 539 O O . PRO A 1 74 ? 8.594 -6.945 14.695 1 66.31 74 PRO A O 1
ATOM 542 N N . GLU A 1 75 ? 6.855 -6.398 15.734 1 64.38 75 GLU A N 1
ATOM 543 C CA . GLU A 1 75 ? 6.512 -7.816 15.797 1 64.38 75 GLU A CA 1
ATOM 544 C C . GLU A 1 75 ? 5.652 -8.227 14.609 1 64.38 75 GLU A C 1
ATOM 546 O O . GLU A 1 75 ? 5.355 -9.414 14.43 1 64.38 75 GLU A O 1
ATOM 551 N N . GLY A 1 76 ? 5.477 -7.422 13.711 1 68.88 76 GLY A N 1
ATOM 552 C CA . GLY A 1 76 ? 4.449 -7.91 12.805 1 68.88 76 GLY A CA 1
ATOM 553 C C . GLY A 1 76 ? 4.965 -8.172 11.398 1 68.88 76 GLY A C 1
ATOM 554 O O . GLY A 1 76 ? 5.887 -7.496 10.938 1 68.88 76 GLY A O 1
ATOM 555 N N . ARG A 1 77 ? 4.617 -9.344 10.867 1 81.19 77 ARG A N 1
ATOM 556 C CA . ARG A 1 77 ? 4.844 -9.734 9.484 1 81.19 77 ARG A CA 1
ATOM 557 C C . ARG A 1 77 ? 4.004 -8.883 8.531 1 81.19 77 ARG A C 1
ATOM 559 O O . ARG A 1 77 ? 2.854 -8.562 8.828 1 81.19 77 ARG A O 1
ATOM 566 N N . LEU A 1 78 ? 4.656 -8.523 7.434 1 91.25 78 LEU A N 1
ATOM 567 C CA . LEU A 1 78 ? 3.93 -7.816 6.387 1 91.25 78 LEU A CA 1
ATOM 568 C C . LEU A 1 78 ? 2.898 -8.727 5.73 1 91.25 78 LEU A C 1
ATOM 570 O O . LEU A 1 78 ? 3.215 -9.859 5.352 1 91.25 78 LEU A O 1
ATOM 574 N N . ASP A 1 79 ? 1.709 -8.289 5.688 1 91.94 79 ASP A N 1
ATOM 575 C CA . ASP A 1 79 ? 0.674 -9.055 5 1 91.94 79 ASP A CA 1
ATOM 576 C C . ASP A 1 79 ? 0.576 -8.656 3.529 1 91.94 79 ASP A C 1
ATOM 578 O O . ASP A 1 79 ? 0.708 -9.492 2.641 1 91.94 79 ASP A O 1
ATOM 582 N N . ASP A 1 80 ? 0.354 -7.344 3.344 1 95.25 80 ASP A N 1
ATOM 583 C CA . ASP A 1 80 ? 0.194 -6.895 1.964 1 95.25 80 ASP A CA 1
ATOM 584 C C . ASP A 1 80 ? 0.409 -5.391 1.848 1 95.25 80 ASP A C 1
ATOM 586 O O . ASP A 1 80 ? 0.491 -4.688 2.859 1 95.25 80 ASP A O 1
ATOM 590 N N . VAL A 1 81 ? 0.691 -4.984 0.674 1 97.25 81 VAL A N 1
ATOM 591 C CA . VAL A 1 81 ? 0.752 -3.58 0.282 1 97.25 81 VAL A CA 1
ATOM 592 C C . VAL A 1 81 ? -0.229 -3.318 -0.859 1 97.25 81 VAL A C 1
ATOM 594 O O . VAL A 1 81 ? -0.297 -4.094 -1.816 1 97.25 81 VAL A O 1
ATOM 597 N N . ILE A 1 82 ? -0.992 -2.244 -0.76 1 97.81 82 ILE A N 1
ATOM 598 C CA . ILE A 1 82 ? -1.97 -1.87 -1.775 1 97.81 82 ILE A CA 1
ATOM 599 C C . ILE A 1 82 ? -1.611 -0.504 -2.357 1 97.81 82 ILE A C 1
ATOM 601 O O . ILE A 1 82 ? -1.362 0.448 -1.615 1 97.81 82 ILE A O 1
ATOM 605 N N . VAL A 1 83 ? -1.527 -0.45 -3.631 1 96.75 83 VAL A N 1
ATOM 606 C CA . VAL A 1 83 ? -1.279 0.795 -4.352 1 96.75 83 VAL A CA 1
ATOM 607 C C . VAL A 1 83 ? -2.535 1.212 -5.109 1 96.75 83 VAL A C 1
ATOM 609 O O . VAL A 1 83 ? -3.053 0.45 -5.934 1 96.75 83 VAL A O 1
ATOM 612 N N . ARG A 1 84 ? -2.99 2.455 -4.871 1 95.25 84 ARG A N 1
ATOM 613 C CA . ARG A 1 84 ? -4.207 2.916 -5.531 1 95.25 84 ARG A CA 1
ATOM 614 C C . ARG A 1 84 ? -3.938 4.172 -6.355 1 95.25 84 ARG A C 1
ATOM 616 O O . ARG A 1 84 ? -3.305 5.113 -5.875 1 95.25 84 ARG A O 1
ATOM 623 N N . THR A 1 85 ? -4.43 4.113 -7.535 1 92.25 85 THR A N 1
ATOM 624 C CA . THR A 1 85 ? -4.438 5.27 -8.422 1 92.25 85 THR A CA 1
ATOM 625 C C . THR A 1 85 ? -5.867 5.641 -8.82 1 92.25 85 THR A C 1
ATOM 627 O O . THR A 1 85 ? -6.824 5.02 -8.352 1 92.25 85 THR A O 1
ATOM 630 N N . GLY A 1 86 ? -6.02 6.668 -9.57 1 87.25 86 GLY A N 1
ATOM 631 C CA . GLY A 1 86 ? -7.34 7.098 -10.008 1 87.25 86 GLY A CA 1
ATOM 632 C C . GLY A 1 86 ? -8.055 6.066 -10.859 1 87.25 86 GLY A C 1
ATOM 633 O O . GLY A 1 86 ? -9.289 6.078 -10.953 1 87.25 86 GLY A O 1
ATOM 634 N N . LYS A 1 87 ? -7.305 5.074 -11.391 1 89.19 87 LYS A N 1
ATOM 635 C CA . LYS A 1 87 ? -7.938 4.188 -12.359 1 89.19 87 LYS A CA 1
ATOM 636 C C . LYS A 1 87 ? -7.746 2.725 -11.977 1 89.19 87 LYS A C 1
ATOM 638 O O . LYS A 1 87 ? -8.445 1.845 -12.477 1 89.19 87 LYS A O 1
ATOM 643 N N . GLN A 1 88 ? -6.754 2.504 -11.125 1 92.69 88 GLN A N 1
ATOM 644 C CA . GLN A 1 88 ? -6.422 1.108 -10.859 1 92.69 88 GLN A CA 1
ATOM 645 C C . GLN A 1 88 ? -6.031 0.899 -9.398 1 92.69 88 GLN A C 1
ATOM 647 O O . GLN A 1 88 ? -5.691 1.855 -8.703 1 92.69 88 GLN A O 1
ATOM 652 N N . ILE A 1 89 ? -6.109 -0.301 -8.961 1 95.88 89 ILE A N 1
ATOM 653 C CA . ILE A 1 89 ? -5.648 -0.755 -7.656 1 95.88 89 ILE A CA 1
ATOM 654 C C . ILE A 1 89 ? -4.762 -1.988 -7.824 1 95.88 89 ILE A C 1
ATOM 656 O O . ILE A 1 89 ? -5.094 -2.898 -8.586 1 95.88 89 ILE A O 1
ATOM 660 N N . LEU A 1 90 ? -3.623 -1.96 -7.23 1 96.81 90 LEU A N 1
ATOM 661 C CA . LEU A 1 90 ? -2.699 -3.09 -7.211 1 96.81 90 LEU A CA 1
ATOM 662 C C . LEU A 1 90 ? -2.516 -3.617 -5.793 1 96.81 90 LEU A C 1
ATOM 664 O O . LEU A 1 90 ? -2.131 -2.869 -4.891 1 96.81 90 LEU A O 1
ATOM 668 N N . SER A 1 91 ? -2.859 -4.863 -5.586 1 98.06 91 SER A N 1
ATOM 669 C CA . SER A 1 91 ? -2.619 -5.539 -4.312 1 98.06 91 SER A CA 1
ATOM 670 C C . SER A 1 91 ? -1.411 -6.465 -4.398 1 98.06 91 SER A C 1
ATOM 672 O O . SER A 1 91 ? -1.311 -7.281 -5.316 1 98.06 91 SER A O 1
ATOM 674 N N . LEU A 1 92 ? -0.484 -6.348 -3.516 1 97.56 92 LEU A N 1
ATOM 675 C CA . LEU A 1 92 ? 0.684 -7.211 -3.385 1 97.56 92 LEU A CA 1
ATOM 676 C C . LEU A 1 92 ? 0.647 -7.977 -2.066 1 97.56 92 LEU A C 1
ATOM 678 O O . LEU A 1 92 ? 0.618 -7.371 -0.992 1 97.56 92 LEU A O 1
ATOM 682 N N . VAL A 1 93 ? 0.66 -9.266 -2.158 1 96.62 93 VAL A N 1
ATOM 683 C CA . VAL A 1 93 ? 0.548 -10.109 -0.976 1 96.62 93 VAL A CA 1
ATOM 684 C C . VAL A 1 93 ? 1.757 -11.039 -0.889 1 96.62 93 VAL A C 1
ATOM 686 O O . VAL A 1 93 ? 2.107 -11.703 -1.866 1 96.62 93 VAL A O 1
ATOM 689 N N . THR A 1 94 ? 2.375 -11.039 0.205 1 93.25 94 THR A N 1
ATOM 690 C CA . THR A 1 94 ? 3.508 -11.93 0.422 1 93.25 94 THR A CA 1
ATOM 691 C C . THR A 1 94 ? 3.045 -13.383 0.503 1 93.25 94 THR A C 1
ATOM 693 O O . THR A 1 94 ? 1.98 -13.672 1.055 1 93.25 94 THR A O 1
ATOM 696 N N . VAL A 1 95 ? 3.863 -14.211 -0.159 1 92.81 95 VAL A N 1
ATOM 697 C CA . VAL A 1 95 ? 3.596 -15.641 -0.111 1 92.81 95 VAL A CA 1
ATOM 698 C C . VAL A 1 95 ? 4.605 -16.328 0.805 1 92.81 95 VAL A C 1
ATOM 700 O O . VAL A 1 95 ? 5.816 -16.219 0.591 1 92.81 95 VAL A O 1
ATOM 703 N N . GLY A 1 96 ? 4.164 -17.047 1.808 1 78.81 96 GLY A N 1
ATOM 704 C CA . GLY A 1 96 ? 5.031 -17.891 2.613 1 78.81 96 GLY A CA 1
ATOM 705 C C . GLY A 1 96 ? 5.656 -17.156 3.785 1 78.81 96 GLY A C 1
ATOM 706 O O . GLY A 1 96 ? 5.344 -15.992 4.031 1 78.81 96 GLY A O 1
ATOM 707 N N . ASP A 1 97 ? 6.258 -17.812 4.68 1 67.25 97 ASP A N 1
ATOM 708 C CA . ASP A 1 97 ? 6.914 -17.344 5.891 1 67.25 97 ASP A CA 1
ATOM 709 C C . ASP A 1 97 ? 8.43 -17.406 5.754 1 67.25 97 ASP A C 1
ATOM 711 O O . ASP A 1 97 ? 9.164 -16.984 6.656 1 67.25 97 ASP A O 1
ATOM 715 N N . THR A 1 98 ? 8.891 -18.016 4.543 1 58.22 98 THR A N 1
ATOM 716 C CA . THR A 1 98 ? 10.305 -18.359 4.434 1 58.22 98 THR A CA 1
ATOM 717 C C . THR A 1 98 ? 11.07 -17.25 3.723 1 58.22 98 THR A C 1
ATOM 719 O O . THR A 1 98 ? 10.477 -16.297 3.209 1 58.22 98 THR A O 1
ATOM 722 N N . ASP A 1 99 ? 12.484 -17.422 3.652 1 56.12 99 ASP A N 1
ATOM 723 C CA . ASP A 1 99 ? 13.555 -16.547 3.188 1 56.12 99 ASP A CA 1
ATOM 724 C C . ASP A 1 99 ? 13.344 -16.156 1.723 1 56.12 99 ASP A C 1
ATOM 726 O O . ASP A 1 99 ? 13.82 -15.117 1.276 1 56.12 99 ASP A O 1
ATOM 730 N N . ASP A 1 100 ? 12.734 -17 0.98 1 62.56 100 ASP A N 1
ATOM 731 C CA . ASP A 1 100 ? 12.523 -16.641 -0.417 1 62.56 100 ASP A CA 1
ATOM 732 C C . ASP A 1 100 ? 11.148 -16 -0.615 1 62.56 100 ASP A C 1
ATOM 734 O O . ASP A 1 100 ? 10.172 -16.688 -0.91 1 62.56 100 ASP A O 1
ATOM 738 N N . VAL A 1 101 ? 11.188 -14.773 -0.485 1 83.31 101 VAL A N 1
ATOM 739 C CA . VAL A 1 101 ? 9.875 -14.156 -0.375 1 83.31 101 VAL A CA 1
ATOM 740 C C . VAL A 1 101 ? 9.25 -14.016 -1.762 1 83.31 101 VAL A C 1
ATOM 742 O O . VAL A 1 101 ? 9.867 -13.453 -2.672 1 83.31 101 VAL A O 1
ATOM 745 N N . LEU A 1 102 ? 8.344 -14.867 -2.076 1 93.94 102 LEU A N 1
ATOM 746 C CA . LEU A 1 102 ? 7.441 -14.711 -3.213 1 93.94 102 LEU A CA 1
ATOM 747 C C . LEU A 1 102 ? 6.293 -13.766 -2.871 1 93.94 102 LEU A C 1
ATOM 749 O O . LEU A 1 102 ? 6.008 -13.531 -1.694 1 93.94 102 LEU A O 1
ATOM 753 N N . PHE A 1 103 ? 5.793 -13.195 -3.912 1 96.62 103 PHE A N 1
ATOM 754 C CA . PHE A 1 103 ? 4.578 -12.414 -3.711 1 96.62 103 PHE A CA 1
ATOM 755 C C . PHE A 1 103 ? 3.613 -12.609 -4.875 1 96.62 103 PHE A C 1
ATOM 757 O O . PHE A 1 103 ? 4.031 -12.961 -5.98 1 96.62 103 PHE A O 1
ATOM 764 N N . ILE A 1 104 ? 2.379 -12.445 -4.605 1 97.38 104 ILE A N 1
ATOM 765 C CA . ILE A 1 104 ? 1.34 -12.367 -5.625 1 97.38 104 ILE A CA 1
ATOM 766 C C . ILE A 1 104 ? 0.891 -10.922 -5.801 1 97.38 104 ILE A C 1
ATOM 768 O O . ILE A 1 104 ? 0.769 -10.18 -4.824 1 97.38 104 ILE A O 1
ATOM 772 N N . GLY A 1 105 ? 0.694 -10.57 -6.988 1 97.69 105 GLY A N 1
ATOM 773 C CA . GLY A 1 105 ? 0.049 -9.305 -7.312 1 97.69 105 GLY A CA 1
ATOM 774 C C . GLY A 1 105 ? -1.271 -9.484 -8.039 1 97.69 105 GLY A C 1
ATOM 775 O O . GLY A 1 105 ? -1.404 -10.359 -8.891 1 97.69 105 GLY A O 1
ATOM 776 N N . VAL A 1 106 ? -2.225 -8.703 -7.715 1 97.69 106 VAL A N 1
ATOM 777 C CA . VAL A 1 106 ? -3.498 -8.641 -8.43 1 97.69 106 VAL A CA 1
ATOM 778 C C . VAL A 1 106 ? -3.814 -7.199 -8.805 1 97.69 106 VAL A C 1
ATOM 780 O O . VAL A 1 106 ? -3.896 -6.328 -7.93 1 97.69 106 VAL A O 1
ATOM 783 N N . LEU A 1 107 ? -3.895 -6.988 -10.062 1 96.38 107 LEU A N 1
ATOM 784 C CA . LEU A 1 107 ? -4.246 -5.68 -10.609 1 96.38 107 LEU A CA 1
ATOM 785 C C . LEU A 1 107 ? -5.723 -5.629 -10.984 1 96.38 107 LEU A C 1
ATOM 787 O O . LEU A 1 107 ? -6.23 -6.535 -11.648 1 96.38 107 LEU A O 1
ATOM 791 N N . ALA A 1 108 ? -6.383 -4.562 -10.555 1 96.25 108 ALA A N 1
ATOM 792 C CA . ALA A 1 108 ? -7.809 -4.43 -10.828 1 96.25 108 ALA A CA 1
ATOM 793 C C . ALA A 1 108 ? -8.18 -2.98 -11.133 1 96.25 108 ALA A C 1
ATOM 795 O O . ALA A 1 108 ? -7.387 -2.068 -10.883 1 96.25 108 ALA A O 1
ATOM 796 N N . ASP A 1 109 ? -9.344 -2.916 -11.656 1 93.25 109 ASP A N 1
ATOM 797 C CA . ASP A 1 109 ? -9.977 -1.617 -11.883 1 93.25 109 ASP A CA 1
ATOM 798 C C . ASP A 1 109 ? -10.281 -0.923 -10.555 1 93.25 109 ASP A C 1
ATOM 800 O O . ASP A 1 109 ? -10.57 -1.584 -9.555 1 93.25 109 ASP A O 1
ATOM 804 N N . ARG A 1 110 ? -10.305 0.421 -10.609 1 92.25 110 ARG A N 1
ATOM 805 C CA . ARG A 1 110 ? -10.484 1.203 -9.391 1 92.25 110 ARG A CA 1
ATOM 806 C C . ARG A 1 110 ? -11.859 0.952 -8.781 1 92.25 110 ARG A C 1
ATOM 808 O O . ARG A 1 110 ? -12.062 1.179 -7.582 1 92.25 110 ARG A O 1
ATOM 815 N N . MET A 1 111 ? -12.812 0.435 -9.484 1 94.31 111 MET A N 1
ATOM 816 C CA . MET A 1 111 ? -14.188 0.244 -9.016 1 94.31 111 MET A CA 1
ATOM 817 C C . MET A 1 111 ? -14.367 -1.148 -8.422 1 94.31 111 MET A C 1
ATOM 819 O O . MET A 1 111 ? -15.469 -1.511 -8.008 1 94.31 111 MET A O 1
ATOM 823 N N . VAL A 1 112 ? -13.273 -1.849 -8.336 1 95.88 112 VAL A N 1
ATOM 824 C CA . VAL A 1 112 ? -13.352 -3.186 -7.762 1 95.88 112 VAL A CA 1
ATOM 825 C C . VAL A 1 112 ? -13.773 -3.094 -6.297 1 95.88 112 VAL A C 1
ATOM 827 O O . VAL A 1 112 ? -13.508 -2.09 -5.629 1 95.88 112 VAL A O 1
ATOM 830 N N . ASN A 1 113 ? -14.484 -4.117 -5.816 1 95.56 113 ASN A N 1
ATOM 831 C CA . ASN A 1 113 ? -14.703 -4.254 -4.383 1 95.56 113 ASN A CA 1
ATOM 832 C C . ASN A 1 113 ? -13.398 -4.547 -3.645 1 95.56 113 ASN A C 1
ATOM 834 O O . ASN A 1 113 ? -12.844 -5.641 -3.762 1 95.56 113 ASN A O 1
ATOM 838 N N . LEU A 1 114 ? -12.977 -3.592 -2.865 1 94.62 114 LEU A N 1
ATOM 839 C CA . LEU A 1 114 ? -11.664 -3.691 -2.223 1 94.62 114 LEU A CA 1
ATOM 840 C C . LEU A 1 114 ? -11.625 -4.871 -1.256 1 94.62 114 LEU A C 1
ATOM 842 O O . LEU A 1 114 ? -10.617 -5.578 -1.178 1 94.62 114 LEU A O 1
ATOM 846 N N . GLY A 1 115 ? -12.617 -4.977 -0.499 1 94.12 115 GLY A N 1
ATOM 847 C CA . GLY A 1 115 ? -12.688 -6.121 0.397 1 94.12 115 GLY A CA 1
ATOM 848 C C . GLY A 1 115 ? -12.531 -7.449 -0.319 1 94.12 115 GLY A C 1
ATOM 849 O O . GLY A 1 115 ? -11.773 -8.312 0.125 1 94.12 115 GLY A O 1
ATOM 850 N N . GLN A 1 116 ? -13.203 -7.586 -1.421 1 96.31 116 GLN A N 1
ATOM 851 C CA . GLN A 1 116 ? -13.125 -8.82 -2.191 1 96.31 116 GLN A CA 1
ATOM 852 C C . GLN A 1 116 ? -11.742 -9 -2.811 1 96.31 116 GLN A C 1
ATOM 854 O O . GLN A 1 116 ? -11.227 -10.109 -2.875 1 96.31 116 GLN A O 1
ATOM 859 N N . LEU A 1 117 ? -11.211 -7.902 -3.328 1 97.56 117 LEU A N 1
ATOM 860 C CA . LEU A 1 117 ? -9.867 -7.941 -3.879 1 97.56 117 LEU A CA 1
ATOM 861 C C . LEU A 1 117 ? -8.875 -8.477 -2.85 1 97.56 117 LEU A C 1
ATOM 863 O O . LEU A 1 117 ? -8.094 -9.383 -3.148 1 97.56 117 LEU A O 1
ATOM 867 N N . LEU A 1 118 ? -8.984 -7.973 -1.647 1 96.25 118 LEU A N 1
ATOM 868 C CA . LEU A 1 118 ? -8.047 -8.359 -0.599 1 96.25 118 LEU A CA 1
ATOM 869 C C . LEU A 1 118 ? -8.258 -9.82 -0.197 1 96.25 118 LEU A C 1
ATOM 871 O O . LEU A 1 118 ? -7.293 -10.562 -0.029 1 96.25 118 LEU A O 1
ATOM 875 N N . VAL A 1 119 ? -9.477 -10.211 -0.151 1 96.19 119 VAL A N 1
ATOM 876 C CA . VAL A 1 119 ? -9.812 -11.57 0.243 1 96.19 119 VAL A CA 1
ATOM 877 C C . VAL A 1 119 ? -9.305 -12.555 -0.812 1 96.19 119 VAL A C 1
ATOM 879 O O . VAL A 1 119 ? -8.664 -13.555 -0.48 1 96.19 119 VAL A O 1
ATOM 882 N N . ARG A 1 120 ? -9.562 -12.266 -2.055 1 97.25 120 ARG A N 1
ATOM 883 C CA . ARG A 1 120 ? -9.188 -13.172 -3.135 1 97.25 120 ARG A CA 1
ATOM 884 C C . ARG A 1 120 ? -7.672 -13.234 -3.291 1 97.25 120 ARG A C 1
ATOM 886 O O . ARG A 1 120 ? -7.117 -14.305 -3.557 1 97.25 120 ARG A O 1
ATOM 893 N N . SER A 1 121 ? -7.012 -12.109 -3.195 1 97.69 121 SER A N 1
ATOM 894 C CA . SER A 1 121 ? -5.555 -12.086 -3.262 1 97.69 121 SER A CA 1
ATOM 895 C C . SER A 1 121 ? -4.941 -12.961 -2.172 1 97.69 121 SER A C 1
ATOM 897 O O . SER A 1 121 ? -4.023 -13.742 -2.438 1 97.69 121 SER A O 1
ATOM 899 N N . LYS A 1 122 ? -5.5 -12.852 -0.988 1 95.88 122 LYS A N 1
ATOM 900 C CA . LYS A 1 122 ? -4.996 -13.633 0.138 1 95.88 122 LYS A CA 1
ATOM 901 C C . LYS A 1 122 ? -5.254 -15.125 -0.068 1 95.88 122 LYS A C 1
ATOM 903 O O . LYS A 1 122 ? -4.391 -15.953 0.224 1 95.88 122 LYS A O 1
ATOM 908 N N . GLN A 1 123 ? -6.406 -15.406 -0.498 1 97.12 123 GLN A N 1
ATOM 909 C CA . GLN A 1 123 ? -6.738 -16.812 -0.753 1 97.12 123 GLN A CA 1
ATOM 910 C C . GLN A 1 123 ? -5.805 -17.406 -1.801 1 97.12 123 GLN A C 1
ATOM 912 O O . GLN A 1 123 ? -5.352 -18.547 -1.654 1 97.12 123 GLN A O 1
ATOM 917 N N . ALA A 1 124 ? -5.578 -16.625 -2.852 1 97.31 124 ALA A N 1
ATOM 918 C CA . ALA A 1 124 ? -4.652 -17.094 -3.881 1 97.31 124 ALA A CA 1
ATOM 919 C C . ALA A 1 124 ? -3.258 -17.312 -3.303 1 97.31 124 ALA A C 1
ATOM 921 O O . ALA A 1 124 ? -2.617 -18.328 -3.588 1 97.31 124 ALA A O 1
ATOM 922 N N . ALA A 1 125 ? -2.824 -16.422 -2.471 1 95.94 125 ALA A N 1
ATOM 923 C CA . ALA A 1 125 ? -1.512 -16.547 -1.841 1 95.94 125 ALA A CA 1
ATOM 924 C C . ALA A 1 125 ? -1.426 -17.812 -0.988 1 95.94 125 ALA A C 1
ATOM 926 O O . ALA A 1 125 ? -0.432 -18.531 -1.045 1 95.94 125 ALA A O 1
ATOM 927 N N . GLU A 1 126 ? -2.432 -18.031 -0.252 1 94.94 126 GLU A N 1
ATOM 928 C CA . GLU A 1 126 ? -2.461 -19.203 0.61 1 94.94 126 GLU A CA 1
ATOM 929 C C . GLU A 1 126 ? -2.465 -20.5 -0.212 1 94.94 126 GLU A C 1
ATOM 931 O O . GLU A 1 126 ? -1.791 -21.469 0.141 1 94.94 126 GLU A O 1
ATOM 936 N N . SER A 1 127 ? -3.252 -20.516 -1.244 1 96.44 127 SER A N 1
ATOM 937 C CA . SER A 1 127 ? -3.326 -21.688 -2.105 1 96.44 127 SER A CA 1
ATOM 938 C C . SER A 1 127 ? -1.989 -21.969 -2.785 1 96.44 127 SER A C 1
ATOM 940 O O . SER A 1 127 ? -1.566 -23.109 -2.896 1 96.44 127 SER A O 1
ATOM 942 N N . ILE A 1 128 ? -1.354 -20.906 -3.197 1 95.06 128 ILE A N 1
ATOM 943 C CA . ILE A 1 128 ? -0.068 -21.047 -3.873 1 95.06 128 ILE A CA 1
ATOM 944 C C . ILE A 1 128 ? 0.989 -21.516 -2.875 1 95.06 128 ILE A C 1
ATOM 946 O O . ILE A 1 128 ? 1.822 -22.359 -3.199 1 95.06 128 ILE A O 1
ATOM 950 N N . LYS A 1 129 ? 0.903 -20.938 -1.742 1 92.94 129 LYS A N 1
ATOM 951 C CA . LYS A 1 129 ? 1.811 -21.391 -0.69 1 92.94 129 LYS A CA 1
ATOM 952 C C . LYS A 1 129 ? 1.682 -22.891 -0.459 1 92.94 129 LYS A C 1
ATOM 954 O O . LYS A 1 129 ? 2.686 -23.578 -0.299 1 92.94 129 LYS A O 1
ATOM 959 N N . ALA A 1 130 ? 0.474 -23.391 -0.474 1 92.5 130 ALA A N 1
ATOM 960 C CA . ALA A 1 130 ? 0.206 -24.812 -0.215 1 92.5 130 ALA A CA 1
ATOM 961 C C . ALA A 1 130 ? 0.725 -25.688 -1.353 1 92.5 130 ALA A C 1
ATOM 963 O O . ALA A 1 130 ? 1.039 -26.859 -1.147 1 92.5 130 ALA A O 1
ATOM 964 N N . LEU A 1 131 ? 0.735 -25.078 -2.533 1 89.94 131 LEU A N 1
ATOM 965 C CA . LEU A 1 131 ? 1.188 -25.812 -3.715 1 89.94 131 LEU A CA 1
ATOM 966 C C . LEU A 1 131 ? 2.707 -25.938 -3.73 1 89.94 131 LEU A C 1
ATOM 968 O O . LEU A 1 131 ? 3.254 -26.875 -4.309 1 89.94 131 LEU A O 1
ATOM 972 N N . LEU A 1 132 ? 3.338 -24.953 -3.182 1 83.69 132 LEU A N 1
ATOM 973 C CA . LEU A 1 132 ? 4.793 -24.906 -3.25 1 83.69 132 LEU A CA 1
ATOM 974 C C . LEU A 1 132 ? 5.418 -25.688 -2.1 1 83.69 132 LEU A C 1
ATOM 976 O O . LEU A 1 132 ? 6.488 -26.281 -2.256 1 83.69 132 LEU A O 1
ATOM 980 N N . MET B 1 1 ? 5.082 39.469 11.086 1 41.81 1 MET B N 1
ATOM 981 C CA . MET B 1 1 ? 3.883 39.156 10.312 1 41.81 1 MET B CA 1
ATOM 982 C C . MET B 1 1 ? 4.004 37.781 9.633 1 41.81 1 MET B C 1
ATOM 984 O O . MET B 1 1 ? 3.014 37.25 9.141 1 41.81 1 MET B O 1
ATOM 988 N N . THR B 1 2 ? 5.117 37.5 9.117 1 49.56 2 THR B N 1
ATOM 989 C CA . THR B 1 2 ? 5.535 36.375 8.297 1 49.56 2 THR B CA 1
ATOM 990 C C . THR B 1 2 ? 5.617 35.094 9.125 1 49.56 2 THR B C 1
ATOM 992 O O . THR B 1 2 ? 5.324 34 8.633 1 49.56 2 THR B O 1
ATOM 995 N N . ASN B 1 3 ? 6.246 35.156 10.273 1 51.47 3 ASN B N 1
ATOM 996 C CA . ASN B 1 3 ? 6.5 34.094 11.227 1 51.47 3 ASN B CA 1
ATOM 997 C C . ASN B 1 3 ? 5.203 33.531 11.812 1 51.47 3 ASN B C 1
ATOM 999 O O . ASN B 1 3 ? 5.18 32.438 12.352 1 51.47 3 ASN B O 1
ATOM 1003 N N . GLU B 1 4 ? 4.18 34.469 12.117 1 54.31 4 GLU B N 1
ATOM 1004 C CA . GLU B 1 4 ? 2.844 34.188 12.641 1 54.31 4 GLU B CA 1
ATOM 1005 C C . GLU B 1 4 ? 2.055 33.281 11.695 1 54.31 4 GLU B C 1
ATOM 1007 O O . GLU B 1 4 ? 1.31 32.406 12.148 1 54.31 4 GLU B O 1
ATOM 1012 N N . SER B 1 5 ? 2.289 33.5 10.375 1 61.81 5 SER B N 1
ATOM 1013 C CA . SER B 1 5 ? 1.548 32.812 9.32 1 61.81 5 SER B CA 1
ATOM 1014 C C . SER B 1 5 ? 1.92 31.344 9.258 1 61.81 5 SER B C 1
ATOM 1016 O O . SER B 1 5 ? 1.047 30.484 9.125 1 61.81 5 SER B O 1
ATOM 1018 N N . SER B 1 6 ? 3.262 31.109 9.43 1 64.12 6 SER B N 1
ATOM 1019 C CA . SER B 1 6 ? 3.707 29.719 9.383 1 64.12 6 SER B CA 1
ATOM 1020 C C . SER B 1 6 ? 3.264 28.938 10.625 1 64.12 6 SER B C 1
ATOM 1022 O O . SER B 1 6 ? 2.879 27.781 10.531 1 64.12 6 SER B O 1
ATOM 1024 N N . SER B 1 7 ? 3.244 29.688 11.75 1 73.94 7 SER B N 1
ATOM 1025 C CA . SER B 1 7 ? 2.863 29.047 13.008 1 73.94 7 SER B CA 1
ATOM 1026 C C . SER B 1 7 ? 1.369 28.75 13.047 1 73.94 7 SER B C 1
ATOM 1028 O O . SER B 1 7 ? 0.951 27.719 13.586 1 73.94 7 SER B O 1
ATOM 1030 N N . ASP B 1 8 ? 0.605 29.641 12.43 1 86.69 8 ASP B N 1
ATOM 1031 C CA . ASP B 1 8 ? -0.841 29.453 12.391 1 86.69 8 ASP B CA 1
ATOM 1032 C C . ASP B 1 8 ? -1.216 28.281 11.5 1 86.69 8 ASP B C 1
ATOM 1034 O O . ASP B 1 8 ? -2.111 27.5 11.828 1 86.69 8 ASP B O 1
ATOM 1038 N N . VAL B 1 9 ? -0.388 28.156 10.461 1 88.5 9 VAL B N 1
ATOM 1039 C CA . VAL B 1 9 ? -0.677 27.078 9.523 1 88.5 9 VAL B CA 1
ATOM 1040 C C . VAL B 1 9 ? -0.373 25.719 10.18 1 88.5 9 VAL B C 1
ATOM 1042 O O . VAL B 1 9 ? -1.138 24.766 10.031 1 88.5 9 VAL B O 1
ATOM 1045 N N . ILE B 1 10 ? 0.683 25.672 10.898 1 89.56 10 ILE B N 1
ATOM 1046 C CA . ILE B 1 10 ? 1.081 24.422 11.547 1 89.56 10 ILE B CA 1
ATOM 1047 C C . ILE B 1 10 ? 0.051 24.047 12.609 1 89.56 10 ILE B C 1
ATOM 1049 O O . ILE B 1 10 ? -0.292 22.859 12.758 1 89.56 10 ILE B O 1
ATOM 1053 N N . ARG B 1 11 ? -0.461 25.031 13.312 1 93.5 11 ARG B N 1
ATOM 1054 C CA . ARG B 1 11 ? -1.508 24.781 14.297 1 93.5 11 ARG B CA 1
ATOM 1055 C C . ARG B 1 11 ? -2.771 24.25 13.625 1 93.5 11 ARG B C 1
ATOM 1057 O O . ARG B 1 11 ? -3.418 23.328 14.148 1 93.5 11 ARG B O 1
ATOM 1064 N N . ASP B 1 12 ? -3.068 24.859 12.508 1 95.94 12 ASP B N 1
ATOM 1065 C CA . ASP B 1 12 ? -4.246 24.406 11.766 1 95.94 12 ASP B CA 1
ATOM 1066 C C . ASP B 1 12 ? -4.059 22.984 11.258 1 95.94 12 ASP B C 1
ATOM 1068 O O . ASP B 1 12 ? -4.996 22.188 11.273 1 95.94 12 ASP B O 1
ATOM 1072 N N . VAL B 1 13 ? -2.867 22.703 10.812 1 96.12 13 VAL B N 1
ATOM 1073 C CA . VAL B 1 13 ? -2.559 21.344 10.336 1 96.12 13 VAL B CA 1
ATOM 1074 C C . VAL B 1 13 ? -2.705 20.359 11.484 1 96.12 13 VAL B C 1
ATOM 1076 O O . VAL B 1 13 ? -3.338 19.297 11.32 1 96.12 13 VAL B O 1
ATOM 1079 N N . ARG B 1 14 ? -2.217 20.625 12.57 1 96.31 14 ARG B N 1
ATOM 1080 C CA . ARG B 1 14 ? -2.307 19.75 13.727 1 96.31 14 ARG B CA 1
ATOM 1081 C C . ARG B 1 14 ? -3.762 19.5 14.117 1 96.31 14 ARG B C 1
ATOM 1083 O O . ARG B 1 14 ? -4.121 18.391 14.516 1 96.31 14 ARG B O 1
ATOM 1090 N N . ALA B 1 15 ? -4.508 20.578 14.07 1 97.31 15 ALA B N 1
ATOM 1091 C CA . ALA B 1 15 ? -5.926 20.453 14.398 1 97.31 15 ALA B CA 1
ATOM 1092 C C . ALA B 1 15 ? -6.621 19.484 13.453 1 97.31 15 ALA B C 1
ATOM 1094 O O . ALA B 1 15 ? -7.445 18.672 13.875 1 97.31 15 ALA B O 1
ATOM 1095 N N . LEU B 1 16 ? -6.234 19.562 12.211 1 97.44 16 LEU B N 1
ATOM 1096 C CA . LEU B 1 16 ? -6.828 18.672 11.219 1 97.44 16 LEU B CA 1
ATOM 1097 C C . LEU B 1 16 ? -6.375 17.234 11.438 1 97.44 16 LEU B C 1
ATOM 1099 O O . LEU B 1 16 ? -7.176 16.297 11.305 1 97.44 16 LEU B O 1
ATOM 1103 N N . LEU B 1 17 ? -5.137 17.047 11.797 1 97.94 17 LEU B N 1
ATOM 1104 C CA . LEU B 1 17 ? -4.633 15.703 12.086 1 97.94 17 LEU B CA 1
ATOM 1105 C C . LEU B 1 17 ? -5.301 15.125 13.328 1 97.94 17 LEU B C 1
ATOM 1107 O O . LEU B 1 17 ? -5.66 13.945 13.359 1 97.94 17 LEU B O 1
ATOM 1111 N N . SER B 1 18 ? -5.488 15.977 14.297 1 97.56 18 SER B N 1
ATOM 1112 C CA . SER B 1 18 ? -6.145 15.555 15.531 1 97.56 18 SER B CA 1
ATOM 1113 C C . SER B 1 18 ? -7.598 15.172 15.273 1 97.56 18 SER B C 1
ATOM 1115 O O . SER B 1 18 ? -8.094 14.195 15.844 1 97.56 18 SER B O 1
ATOM 1117 N N . GLU B 1 19 ? -8.227 15.922 14.445 1 97.56 19 GLU B N 1
ATOM 1118 C CA . GLU B 1 19 ? -9.602 15.609 14.07 1 97.56 19 GLU B CA 1
ATOM 1119 C C . GLU B 1 19 ? -9.688 14.266 13.352 1 97.56 19 GLU B C 1
ATOM 1121 O O . GLU B 1 19 ? -10.617 13.492 13.586 1 97.56 19 GLU B O 1
ATOM 1126 N N . CYS B 1 20 ? -8.773 13.992 12.539 1 97.62 20 CYS B N 1
ATOM 1127 C CA . CYS B 1 20 ? -8.719 12.727 11.805 1 97.62 20 CYS B CA 1
ATOM 1128 C C . CYS B 1 20 ? -8.656 11.547 12.766 1 97.62 20 CYS B C 1
ATOM 1130 O O . CYS B 1 20 ? -9.422 10.594 12.641 1 97.62 20 CYS B O 1
ATOM 1132 N N . ILE B 1 21 ? -7.785 11.672 13.711 1 96.81 21 ILE B N 1
ATOM 1133 C CA . ILE B 1 21 ? -7.598 10.602 14.688 1 96.81 21 ILE B CA 1
ATOM 1134 C C . ILE B 1 21 ? -8.844 10.477 15.562 1 96.81 21 ILE B C 1
ATOM 1136 O O . ILE B 1 21 ? -9.25 9.367 15.922 1 96.81 21 ILE B O 1
ATOM 1140 N N . HIS B 1 22 ? -9.414 11.555 15.875 1 96.19 22 HIS B N 1
ATOM 1141 C CA . HIS B 1 22 ? -10.602 11.562 16.719 1 96.19 22 HIS B CA 1
ATOM 1142 C C . HIS B 1 22 ? -11.773 10.883 16.016 1 96.19 22 HIS B C 1
ATOM 1144 O O . HIS B 1 22 ? -12.531 10.133 16.641 1 96.19 22 HIS B O 1
ATOM 1150 N N . ASP B 1 23 ? -11.898 11.047 14.758 1 96.75 23 ASP B N 1
ATOM 1151 C CA . ASP B 1 23 ? -13.047 10.57 13.992 1 96.75 23 ASP B CA 1
ATOM 1152 C C . ASP B 1 23 ? -12.82 9.133 13.508 1 96.75 23 ASP B C 1
ATOM 1154 O O . ASP B 1 23 ? -13.734 8.516 12.961 1 96.75 23 ASP B O 1
ATOM 1158 N N . LEU B 1 24 ? -11.633 8.625 13.695 1 96.69 24 LEU B N 1
ATOM 1159 C CA . LEU B 1 24 ? -11.297 7.281 13.242 1 96.69 24 LEU B CA 1
ATOM 1160 C C . LEU B 1 24 ? -10.953 6.379 14.422 1 96.69 24 LEU B C 1
ATOM 1162 O O . LEU B 1 24 ? -9.781 6.27 14.797 1 96.69 24 LEU B O 1
ATOM 1166 N N . PRO B 1 25 ? -12.023 5.711 14.875 1 94.75 25 PRO B N 1
ATOM 1167 C CA . PRO B 1 25 ? -11.727 4.797 15.984 1 94.75 25 PRO B CA 1
ATOM 1168 C C . PRO B 1 25 ? -10.609 3.809 15.656 1 94.75 25 PRO B C 1
ATOM 1170 O O . PRO B 1 25 ? -10.484 3.373 14.508 1 94.75 25 PRO B O 1
ATOM 1173 N N . ARG B 1 26 ? -9.773 3.436 16.625 1 94.44 26 ARG B N 1
ATOM 1174 C CA . ARG B 1 26 ? -8.695 2.459 16.516 1 94.44 26 ARG B CA 1
ATOM 1175 C C . ARG B 1 26 ? -7.488 3.053 15.805 1 94.44 26 ARG B C 1
ATOM 1177 O O . ARG B 1 26 ? -6.52 2.342 15.516 1 94.44 26 ARG B O 1
ATOM 1184 N N . SER B 1 27 ? -7.559 4.352 15.445 1 95.88 27 SER B N 1
ATOM 1185 C CA . SER B 1 27 ? -6.387 5.023 14.891 1 95.88 27 SER B CA 1
ATOM 1186 C C . SER B 1 27 ? -5.344 5.281 15.969 1 95.88 27 SER B C 1
ATOM 1188 O O . SER B 1 27 ? -5.688 5.504 17.141 1 95.88 27 SER B O 1
ATOM 1190 N N . LEU B 1 28 ? -4.145 5.262 15.617 1 95.06 28 LEU B N 1
ATOM 1191 C CA . LEU B 1 28 ? -3.043 5.395 16.562 1 95.06 28 LEU B CA 1
ATOM 1192 C C . LEU B 1 28 ? -2.326 6.73 16.391 1 95.06 28 LEU B C 1
ATOM 1194 O O . LEU B 1 28 ? -1.951 7.375 17.359 1 95.06 28 LEU B O 1
ATOM 1198 N N . CYS B 1 29 ? -2.133 7.117 15.156 1 96.19 29 CYS B N 1
ATOM 1199 C CA . CYS B 1 29 ? -1.397 8.344 14.875 1 96.19 29 CYS B CA 1
ATOM 1200 C C . CYS B 1 29 ? -1.669 8.828 13.453 1 96.19 29 CYS B C 1
ATOM 1202 O O . CYS B 1 29 ? -1.996 8.031 12.57 1 96.19 29 CYS B O 1
ATOM 1204 N N . ALA B 1 30 ? -1.589 10.086 13.25 1 97.81 30 ALA B N 1
ATOM 1205 C CA . ALA B 1 30 ? -1.597 10.727 11.938 1 97.81 30 ALA B CA 1
ATOM 1206 C C . ALA B 1 30 ? -0.456 11.734 11.812 1 97.81 30 ALA B C 1
ATOM 1208 O O . ALA B 1 30 ? -0.087 12.391 12.789 1 97.81 30 ALA B O 1
ATOM 1209 N N . PHE B 1 31 ? 0.082 11.844 10.617 1 97.81 31 PHE B N 1
ATOM 1210 C CA . PHE B 1 31 ? 1.198 12.766 10.445 1 97.81 31 PHE B CA 1
ATOM 1211 C C . PHE B 1 31 ? 1.227 13.328 9.031 1 97.81 31 PHE B C 1
ATOM 1213 O O . PHE B 1 31 ? 0.65 12.742 8.109 1 97.81 31 PHE B O 1
ATOM 1220 N N . LEU B 1 32 ? 1.853 14.5 8.914 1 97.25 32 LEU B N 1
ATOM 1221 C CA . LEU B 1 32 ? 2.146 15.172 7.652 1 97.25 32 LEU B CA 1
ATOM 1222 C C . LEU B 1 32 ? 3.652 15.32 7.453 1 97.25 32 LEU B C 1
ATOM 1224 O O . LEU B 1 32 ? 4.363 15.758 8.359 1 97.25 32 LEU B O 1
ATOM 1228 N N . ALA B 1 33 ? 4.086 14.93 6.262 1 96.88 33 ALA B N 1
ATOM 1229 C CA . ALA B 1 33 ? 5.523 14.969 6 1 96.88 33 ALA B CA 1
ATOM 1230 C C . ALA B 1 33 ?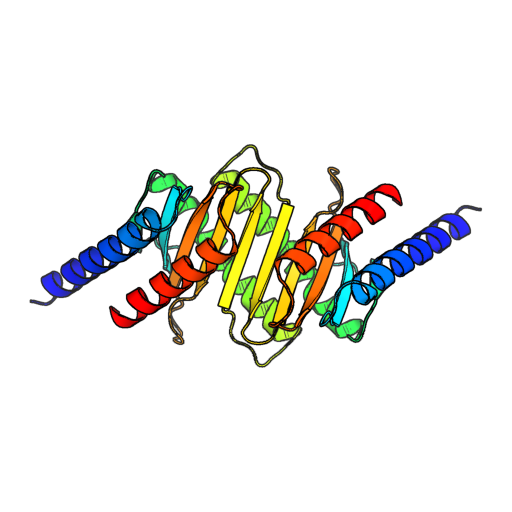 5.801 15.266 4.527 1 96.88 33 ALA B C 1
ATOM 1232 O O . ALA B 1 33 ? 4.895 15.211 3.695 1 96.88 33 ALA B O 1
ATOM 1233 N N . THR B 1 34 ? 7.031 15.664 4.281 1 94.44 34 THR B N 1
ATOM 1234 C CA . THR B 1 34 ? 7.504 15.789 2.908 1 94.44 34 THR B CA 1
ATOM 1235 C C . THR B 1 34 ? 8.031 14.445 2.398 1 94.44 34 THR B C 1
ATOM 1237 O O . THR B 1 34 ? 8.438 13.594 3.189 1 94.44 34 THR B O 1
ATOM 1240 N N . CYS B 1 35 ? 8 14.312 1.109 1 93.12 35 CYS B N 1
ATOM 1241 C CA . CYS B 1 35 ? 8.422 13.055 0.507 1 93.12 35 CYS B CA 1
ATOM 1242 C C . CYS B 1 35 ? 9.906 12.805 0.733 1 93.12 35 CYS B C 1
ATOM 1244 O O . CYS B 1 35 ? 10.375 11.672 0.621 1 93.12 35 CYS B O 1
ATOM 1246 N N . ASP B 1 36 ? 10.664 13.812 1.072 1 91.56 36 ASP B N 1
ATOM 1247 C CA . ASP B 1 36 ? 12.078 13.625 1.361 1 91.56 36 ASP B CA 1
ATOM 1248 C C . ASP B 1 36 ? 12.305 13.305 2.836 1 91.56 36 ASP B C 1
ATOM 1250 O O . ASP B 1 36 ? 13.445 13.219 3.293 1 91.56 36 ASP B O 1
ATOM 1254 N N . GLY B 1 37 ? 11.234 13.195 3.607 1 93.88 37 GLY B N 1
ATOM 1255 C CA . GLY B 1 37 ? 11.359 12.578 4.918 1 93.88 37 GLY B CA 1
ATOM 1256 C C . GLY B 1 37 ? 11.258 13.578 6.059 1 93.88 37 GLY B C 1
ATOM 1257 O O . GLY B 1 37 ? 11.531 13.242 7.211 1 93.88 37 GLY B O 1
ATOM 1258 N N . HIS B 1 38 ? 10.914 14.781 5.824 1 94.88 38 HIS B N 1
ATOM 1259 C CA . HIS B 1 38 ? 10.789 15.773 6.891 1 94.88 38 HIS B CA 1
ATOM 1260 C C . HIS B 1 38 ? 9.391 15.766 7.496 1 94.88 38 HIS B C 1
ATOM 1262 O O . HIS B 1 38 ? 8.398 15.891 6.777 1 94.88 38 HIS B O 1
ATOM 1268 N N . LEU B 1 39 ? 9.328 15.602 8.859 1 96.69 39 LEU B N 1
ATOM 1269 C CA . LEU B 1 39 ? 8.062 15.656 9.586 1 96.69 39 LEU B CA 1
ATOM 1270 C C . LEU B 1 39 ? 7.582 17.094 9.719 1 96.69 39 LEU B C 1
ATOM 1272 O O . LEU B 1 39 ? 8.312 17.953 10.219 1 96.69 39 LEU B O 1
ATOM 1276 N N . ILE B 1 40 ? 6.461 17.422 9.258 1 95.81 40 ILE B N 1
ATOM 1277 C CA . ILE B 1 40 ? 5.887 18.75 9.422 1 95.81 40 ILE B CA 1
ATOM 1278 C C . ILE B 1 40 ? 5.125 18.828 10.742 1 95.81 40 ILE B C 1
ATOM 1280 O O . ILE B 1 40 ? 5.391 19.703 11.57 1 95.81 40 ILE B O 1
ATOM 1284 N N . ASP B 1 41 ? 4.199 17.891 10.953 1 96.69 41 ASP B N 1
ATOM 1285 C CA . ASP 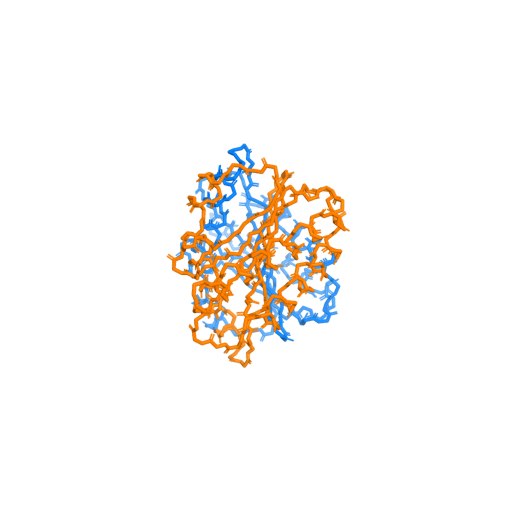B 1 41 ? 3.479 17.797 12.219 1 96.69 41 ASP B CA 1
ATOM 1286 C C . ASP B 1 41 ? 2.812 16.422 12.367 1 96.69 41 ASP B C 1
ATOM 1288 O O . ASP B 1 41 ? 2.809 15.625 11.438 1 96.69 41 ASP B O 1
ATOM 1292 N N . MET B 1 42 ? 2.348 16.172 13.578 1 97.06 42 MET B N 1
ATOM 1293 C CA . MET B 1 42 ? 1.714 14.883 13.852 1 97.06 42 MET B CA 1
ATOM 1294 C C . MET B 1 42 ? 0.744 14.984 15.023 1 97.06 42 MET B C 1
ATOM 1296 O O . MET B 1 42 ? 0.791 15.953 15.789 1 97.06 42 MET B O 1
ATOM 1300 N N . ALA B 1 43 ? -0.087 14.039 15.109 1 96.81 43 ALA B N 1
ATOM 1301 C CA . ALA B 1 43 ? -1.008 13.875 16.234 1 96.81 43 ALA B CA 1
ATOM 1302 C C . ALA B 1 43 ? -1.187 12.398 16.578 1 96.81 43 ALA B C 1
ATOM 1304 O O . ALA B 1 43 ? -1.057 11.531 15.719 1 96.81 43 ALA B O 1
ATOM 1305 N N . GLY B 1 44 ? -1.464 12.102 17.891 1 94.31 44 GLY B N 1
ATOM 1306 C CA . GLY B 1 44 ? -1.752 10.742 18.312 1 94.31 44 GLY B CA 1
ATOM 1307 C C . GLY B 1 44 ? -0.792 10.227 19.375 1 94.31 44 GLY B C 1
ATOM 1308 O O . GLY B 1 44 ? -0.216 11.016 20.125 1 94.31 44 GLY B O 1
ATOM 1309 N N . LYS B 1 45 ? -0.724 8.938 19.453 1 90.31 45 LYS B N 1
ATOM 1310 C CA . LYS B 1 45 ? -0.117 8.281 20.609 1 90.31 45 LYS B CA 1
ATOM 1311 C C . LYS B 1 45 ? 1.35 7.949 20.344 1 90.31 45 LYS B C 1
ATOM 1313 O O . LYS B 1 45 ? 2.096 7.633 21.266 1 90.31 45 LYS B O 1
ATOM 1318 N N . TYR B 1 46 ? 1.801 7.996 19.125 1 89.19 46 TYR B N 1
ATOM 1319 C CA . TYR B 1 46 ? 3.15 7.547 18.797 1 89.19 46 TYR B CA 1
ATOM 1320 C C . TYR B 1 46 ? 4.172 8.641 19.078 1 89.19 46 TYR B C 1
ATOM 1322 O O . TYR B 1 46 ? 3.854 9.828 19.016 1 89.19 46 TYR B O 1
ATOM 1330 N N . ASP B 1 47 ? 5.316 8.156 19.391 1 90.75 47 ASP B N 1
ATOM 1331 C CA . ASP B 1 47 ? 6.426 9.07 19.641 1 90.75 47 ASP B CA 1
ATOM 1332 C C . ASP B 1 47 ? 6.941 9.672 18.328 1 90.75 47 ASP B C 1
ATOM 1334 O O . ASP B 1 47 ? 7.008 8.992 17.312 1 90.75 47 ASP B O 1
ATOM 1338 N N . LYS B 1 48 ? 7.359 10.914 18.5 1 93.25 48 LYS B N 1
ATOM 1339 C CA . LYS B 1 48 ? 7.797 11.68 17.328 1 93.25 48 LYS B CA 1
ATOM 1340 C C . LYS B 1 48 ? 9.016 11.039 16.672 1 93.25 48 LYS B C 1
ATOM 1342 O O . LYS B 1 48 ? 9.125 11 15.445 1 93.25 48 LYS B O 1
ATOM 1347 N N . ASP B 1 49 ? 9.953 10.57 17.469 1 93.44 49 ASP B N 1
ATOM 1348 C CA . ASP B 1 49 ? 11.188 10 16.938 1 93.44 49 ASP B CA 1
ATOM 1349 C C . ASP B 1 49 ? 10.906 8.727 16.141 1 93.44 49 ASP B C 1
ATOM 1351 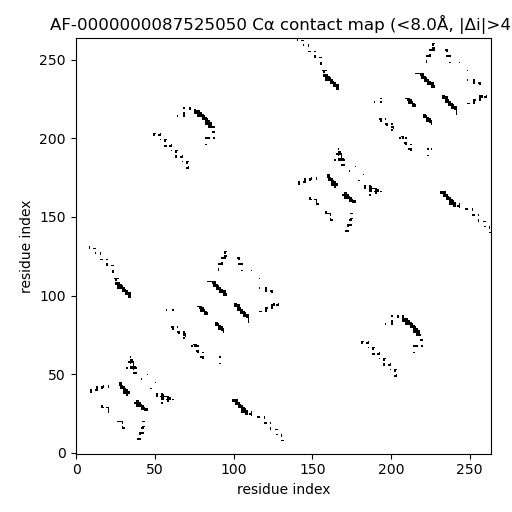O O . ASP B 1 49 ? 11.523 8.484 15.109 1 93.44 49 ASP B O 1
ATOM 1355 N N . THR B 1 50 ? 9.992 7.996 16.641 1 89.5 50 THR B N 1
ATOM 1356 C CA . THR B 1 50 ? 9.609 6.766 15.961 1 89.5 50 THR B CA 1
ATOM 1357 C C . THR B 1 50 ? 8.969 7.07 14.609 1 89.5 50 THR B C 1
ATOM 1359 O O . THR B 1 50 ? 9.328 6.473 13.594 1 89.5 50 THR B O 1
ATOM 1362 N N . VAL B 1 51 ? 8.086 8.023 14.602 1 93.19 51 VAL B N 1
ATOM 1363 C CA . VAL B 1 51 ? 7.391 8.406 13.375 1 93.19 51 VAL B CA 1
ATOM 1364 C C . VAL B 1 51 ? 8.383 9 12.383 1 93.19 51 VAL B C 1
ATOM 1366 O O . VAL B 1 51 ? 8.414 8.617 11.211 1 93.19 51 VAL B O 1
ATOM 1369 N N . ALA B 1 52 ? 9.273 9.852 12.852 1 94.62 52 ALA B N 1
ATOM 1370 C CA . ALA B 1 52 ? 10.227 10.555 12.008 1 94.62 52 ALA B CA 1
ATOM 1371 C C . ALA B 1 52 ? 11.172 9.578 11.312 1 94.62 52 ALA B C 1
ATOM 1373 O O . ALA B 1 52 ? 11.555 9.781 10.156 1 94.62 52 ALA B O 1
ATOM 1374 N N . ALA B 1 53 ? 11.492 8.5 12.023 1 93.31 53 ALA B N 1
ATOM 1375 C CA . ALA B 1 53 ? 12.438 7.516 11.492 1 93.31 53 ALA B CA 1
ATOM 1376 C C . ALA B 1 53 ? 11.836 6.766 10.305 1 93.31 53 ALA B C 1
ATOM 1378 O O . ALA B 1 53 ? 12.562 6.273 9.445 1 93.31 53 ALA B O 1
ATOM 1379 N N . SER B 1 54 ? 10.555 6.703 10.188 1 93.88 54 SER B N 1
ATOM 1380 C CA . SER B 1 54 ? 9.891 5.926 9.148 1 93.88 54 SER B CA 1
ATOM 1381 C C . SER B 1 54 ? 9.586 6.789 7.926 1 93.88 54 SER B C 1
ATOM 1383 O O . SER B 1 54 ? 9.281 6.266 6.852 1 93.88 54 SER B O 1
ATOM 1385 N N . LEU B 1 55 ? 9.727 8.117 8.055 1 96.56 55 LEU B N 1
ATOM 1386 C CA . LEU B 1 55 ? 9.211 9.047 7.051 1 96.56 55 LEU B CA 1
ATOM 1387 C C . LEU B 1 55 ? 10.016 8.945 5.758 1 96.56 55 LEU B C 1
ATOM 1389 O O . LEU B 1 55 ? 9.438 8.93 4.664 1 96.56 55 LEU B O 1
ATOM 1393 N N . PRO B 1 56 ? 11.43 8.906 5.797 1 96.31 56 PRO B N 1
ATOM 1394 C CA . PRO B 1 56 ? 12.164 8.734 4.543 1 96.31 56 PRO B CA 1
ATOM 1395 C C . PRO B 1 56 ? 11.742 7.469 3.787 1 96.31 56 PRO B C 1
ATOM 1397 O O . PRO B 1 56 ? 11.594 7.5 2.564 1 96.31 56 PRO B O 1
ATOM 1400 N N . MET B 1 57 ? 11.453 6.445 4.504 1 96.12 57 MET B N 1
ATOM 1401 C CA . MET B 1 57 ? 11.023 5.188 3.896 1 96.12 57 MET B CA 1
ATOM 1402 C C . MET B 1 57 ? 9.625 5.316 3.301 1 96.12 57 MET B C 1
ATOM 1404 O O . MET B 1 57 ? 9.367 4.812 2.209 1 96.12 57 MET B O 1
ATOM 1408 N N . ALA B 1 58 ? 8.773 5.992 4.016 1 96.81 58 ALA B N 1
ATOM 1409 C CA . ALA B 1 58 ? 7.418 6.223 3.512 1 96.81 58 ALA B CA 1
ATOM 1410 C C . ALA B 1 58 ? 7.445 7.02 2.211 1 96.81 58 ALA B C 1
ATOM 1412 O O . ALA B 1 58 ? 6.699 6.723 1.277 1 96.81 58 ALA B O 1
ATOM 1413 N N . GLY B 1 59 ? 8.344 8.039 2.201 1 95.62 59 GLY B N 1
ATOM 1414 C CA . GLY B 1 59 ? 8.523 8.773 0.96 1 95.62 59 GLY B CA 1
ATOM 1415 C C . GLY B 1 59 ? 8.969 7.895 -0.194 1 95.62 59 GLY B C 1
ATOM 1416 O O . GLY B 1 59 ? 8.438 7.992 -1.299 1 95.62 59 GLY B O 1
ATOM 1417 N N . SER B 1 60 ? 9.984 7.125 0.07 1 96.25 60 SER B N 1
ATOM 1418 C CA . SER B 1 60 ? 10.461 6.188 -0.941 1 96.25 60 SER B CA 1
ATOM 1419 C C . SER B 1 60 ? 9.352 5.246 -1.393 1 96.25 60 SER B C 1
ATOM 1421 O O . SER B 1 60 ? 9.234 4.938 -2.58 1 96.25 60 SER B O 1
ATOM 1423 N N . LEU B 1 61 ? 8.547 4.812 -0.447 1 96.94 61 LEU B N 1
ATOM 1424 C CA . LEU B 1 61 ? 7.434 3.92 -0.739 1 96.94 61 LEU B CA 1
ATOM 1425 C C . LEU B 1 61 ? 6.43 4.59 -1.676 1 96.94 61 LEU B C 1
ATOM 1427 O O . LEU B 1 61 ? 6.004 3.988 -2.666 1 96.94 61 LEU B O 1
ATOM 1431 N N . LEU B 1 62 ? 6.094 5.785 -1.448 1 95.44 62 LEU B N 1
ATOM 1432 C CA . LEU B 1 62 ? 5.188 6.535 -2.307 1 95.44 62 LEU B CA 1
ATOM 1433 C C . LEU B 1 62 ? 5.789 6.734 -3.693 1 95.44 62 LEU B C 1
ATOM 1435 O O . LEU B 1 62 ? 5.086 6.625 -4.703 1 95.44 62 LEU B O 1
ATOM 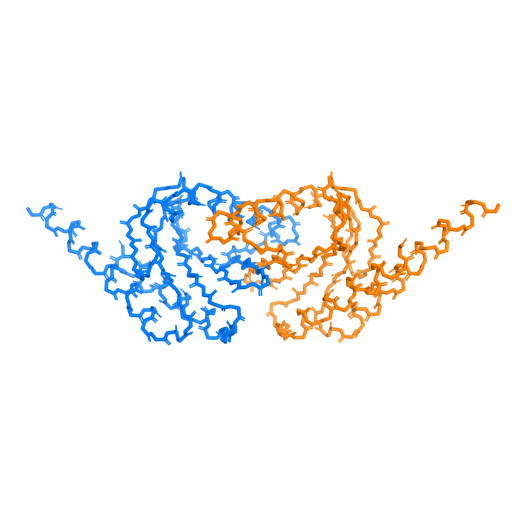1439 N N . GLY B 1 63 ? 7.066 7.051 -3.699 1 93.62 63 GLY B N 1
ATOM 1440 C CA . GLY B 1 63 ? 7.746 7.188 -4.977 1 93.62 63 GLY B CA 1
ATOM 1441 C C . GLY B 1 63 ? 7.695 5.922 -5.816 1 93.62 63 GLY B C 1
ATOM 1442 O O . GLY B 1 63 ? 7.383 5.977 -7.008 1 93.62 63 GLY B O 1
ATOM 1443 N N . LEU B 1 64 ? 7.977 4.859 -5.215 1 94.56 64 LEU B N 1
ATOM 1444 C CA . LEU B 1 64 ? 7.906 3.574 -5.902 1 94.56 64 LEU B CA 1
ATOM 1445 C C . LEU B 1 64 ? 6.48 3.271 -6.344 1 94.56 64 LEU B C 1
ATOM 1447 O O . LEU B 1 64 ? 6.266 2.73 -7.43 1 94.56 64 LEU B O 1
ATOM 1451 N N . GLY B 1 65 ? 5.508 3.498 -5.438 1 94.31 65 GLY B N 1
ATOM 1452 C CA . GLY B 1 65 ? 4.113 3.336 -5.805 1 94.31 65 GLY B CA 1
ATOM 1453 C C . GLY B 1 65 ? 3.729 4.113 -7.047 1 94.31 65 GLY B C 1
ATOM 1454 O O . GLY B 1 65 ? 3.035 3.594 -7.922 1 94.31 65 GLY B O 1
ATOM 1455 N N . LYS B 1 66 ? 4.223 5.316 -7.117 1 91.38 66 LYS B N 1
ATOM 1456 C CA . LYS B 1 66 ? 3.969 6.156 -8.289 1 91.38 66 LYS B CA 1
ATOM 1457 C C . LYS B 1 66 ? 4.59 5.555 -9.539 1 91.38 66 LYS B C 1
ATOM 1459 O O . LYS B 1 66 ? 3.955 5.52 -10.602 1 91.38 66 LYS B O 1
ATOM 1464 N N . SER B 1 67 ? 5.816 5.09 -9.438 1 92.12 67 SER B N 1
ATOM 1465 C CA . SER B 1 67 ? 6.531 4.523 -10.578 1 92.12 67 SER B CA 1
ATOM 1466 C C . SER B 1 67 ? 5.836 3.27 -11.094 1 92.12 67 SER B C 1
ATOM 1468 O O . SER B 1 67 ? 5.641 3.115 -12.305 1 92.12 67 SER B O 1
ATOM 1470 N N . ILE B 1 68 ? 5.402 2.408 -10.18 1 90.88 68 ILE B N 1
ATOM 1471 C CA . ILE B 1 68 ? 4.766 1.154 -10.562 1 90.88 68 ILE B CA 1
ATOM 1472 C C . ILE B 1 68 ? 3.422 1.442 -11.234 1 90.88 68 ILE B C 1
ATOM 1474 O O . ILE B 1 68 ? 3.078 0.826 -12.242 1 90.88 68 ILE B O 1
ATOM 1478 N N . SER B 1 69 ? 2.676 2.293 -10.641 1 88.12 69 SER B N 1
ATOM 1479 C CA . SER B 1 69 ? 1.382 2.664 -11.203 1 88.12 69 SER B CA 1
ATOM 1480 C C . SER B 1 69 ? 1.533 3.244 -12.609 1 88.12 69 SER B C 1
ATOM 1482 O O . SER B 1 69 ? 0.714 2.977 -13.484 1 88.12 69 SER B O 1
ATOM 1484 N N . GLY B 1 70 ? 2.574 4.074 -12.781 1 86.81 70 GLY B N 1
ATOM 1485 C CA . GLY B 1 70 ? 2.844 4.652 -14.086 1 86.81 70 GLY B CA 1
ATOM 1486 C C . GLY B 1 70 ? 3.182 3.615 -15.141 1 86.81 70 GLY B C 1
ATOM 1487 O O . GLY B 1 70 ? 2.803 3.76 -16.312 1 86.81 70 GLY B O 1
ATOM 1488 N N . ASP B 1 71 ? 3.859 2.611 -14.742 1 83.44 71 ASP B N 1
ATOM 1489 C CA . ASP B 1 71 ? 4.25 1.544 -15.656 1 83.44 71 ASP B CA 1
ATOM 1490 C C . ASP B 1 71 ? 3.047 0.697 -16.062 1 83.44 71 ASP B C 1
ATOM 1492 O O . ASP B 1 71 ? 2.953 0.248 -17.203 1 83.44 71 ASP B O 1
ATOM 1496 N N . LEU B 1 72 ? 2.238 0.479 -15.086 1 83.06 72 LEU B N 1
ATOM 1497 C CA . LEU B 1 72 ? 1.084 -0.372 -15.352 1 83.06 72 LEU B CA 1
ATOM 1498 C C . LEU B 1 72 ? -0.035 0.422 -16.016 1 83.06 72 LEU B C 1
ATOM 1500 O O . LEU B 1 72 ? -0.811 -0.13 -16.797 1 83.06 72 LEU B O 1
ATOM 1504 N N . HIS B 1 73 ? -0.189 1.723 -15.633 1 76.88 73 HIS B N 1
ATOM 1505 C CA . HIS B 1 73 ? -1.149 2.635 -16.234 1 76.88 73 HIS B CA 1
ATOM 15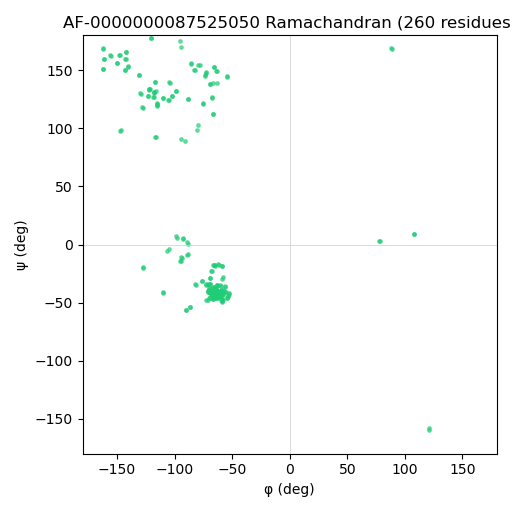06 C C . HIS B 1 73 ? -0.619 4.066 -16.25 1 76.88 73 HIS B C 1
ATOM 1508 O O . HIS B 1 73 ? -0.76 4.793 -15.266 1 76.88 73 HIS B O 1
ATOM 1514 N N . PRO B 1 74 ? -0.088 4.438 -17.391 1 65.88 74 PRO B N 1
ATOM 1515 C CA . PRO B 1 74 ? 0.606 5.727 -17.453 1 65.88 74 PRO B CA 1
ATOM 1516 C C . PRO B 1 74 ? -0.291 6.902 -17.078 1 65.88 74 PRO B C 1
ATOM 1518 O O . PRO B 1 74 ? 0.207 7.965 -16.688 1 65.88 74 PRO B O 1
ATOM 1521 N N . GLU B 1 75 ? -1.534 6.871 -17.062 1 63.56 75 GLU B N 1
ATOM 1522 C CA . GLU B 1 75 ? -2.281 8.117 -16.922 1 63.56 75 GLU B CA 1
ATOM 1523 C C . GLU B 1 75 ? -2.715 8.352 -15.484 1 63.56 75 GLU B C 1
ATOM 1525 O O . GLU B 1 75 ? -3.236 9.422 -15.148 1 63.56 75 GLU B O 1
ATOM 1530 N N . GLY B 1 76 ? -2.328 7.59 -14.617 1 68.5 76 GLY B N 1
ATOM 1531 C CA . GLY B 1 76 ? -3.045 7.859 -13.383 1 68.5 76 GLY B CA 1
ATOM 1532 C C . GLY B 1 76 ? -2.139 8.312 -12.258 1 68.5 76 GLY B C 1
ATOM 1533 O O . GLY B 1 76 ? -0.971 7.918 -12.195 1 68.5 76 GLY B O 1
ATOM 1534 N N . ARG B 1 77 ? -2.547 9.414 -11.594 1 80.62 77 ARG B N 1
ATOM 1535 C CA . ARG B 1 77 ? -1.943 9.93 -10.367 1 80.62 77 ARG B CA 1
ATOM 1536 C C . ARG B 1 77 ? -2.098 8.938 -9.227 1 80.62 77 ARG B C 1
ATOM 1538 O O . ARG B 1 77 ? -3.137 8.289 -9.094 1 80.62 77 ARG B O 1
ATOM 1545 N N . LEU B 1 78 ? -1.005 8.836 -8.461 1 91 78 LEU B N 1
ATOM 1546 C CA . LEU B 1 78 ? -1.063 8.008 -7.258 1 91 78 LEU B CA 1
ATOM 1547 C C . LEU B 1 78 ? -1.999 8.625 -6.223 1 91 78 LEU B C 1
ATOM 1549 O O . LEU B 1 78 ? -1.898 9.82 -5.922 1 91 78 LEU B O 1
ATOM 1553 N N . ASP B 1 79 ? -2.918 7.887 -5.773 1 91.75 79 ASP B N 1
ATOM 1554 C CA . ASP B 1 79 ? -3.803 8.367 -4.715 1 91.75 79 ASP B CA 1
ATOM 1555 C C . ASP B 1 79 ? -3.242 8.031 -3.334 1 91.75 79 ASP B C 1
ATOM 1557 O O . ASP B 1 79 ? -3.031 8.922 -2.512 1 91.75 79 ASP B O 1
ATOM 1561 N N . ASP B 1 80 ? -2.996 6.723 -3.145 1 95.12 80 ASP B N 1
ATOM 1562 C CA . ASP B 1 80 ? -2.504 6.324 -1.829 1 95.12 80 ASP B CA 1
ATOM 1563 C C . ASP B 1 80 ? -1.853 4.945 -1.881 1 95.12 80 ASP B C 1
ATOM 1565 O O . ASP B 1 80 ? -1.957 4.238 -2.887 1 95.12 80 ASP B O 1
ATOM 1569 N N . VAL B 1 81 ? -1.054 4.695 -0.915 1 97.19 81 VAL B N 1
ATOM 1570 C CA . VAL B 1 81 ? -0.463 3.387 -0.651 1 97.19 81 VAL B CA 1
ATOM 1571 C C . VAL B 1 81 ? -0.85 2.918 0.75 1 97.19 81 VAL B C 1
ATOM 1573 O O . VAL B 1 81 ? -0.78 3.688 1.71 1 97.19 81 VAL B O 1
ATOM 1576 N N . ILE B 1 82 ? -1.271 1.67 0.877 1 97.81 82 ILE B N 1
ATOM 1577 C CA . ILE B 1 82 ? -1.669 1.088 2.154 1 97.81 82 ILE B CA 1
ATOM 1578 C C . ILE B 1 82 ? -0.755 -0.088 2.494 1 97.81 82 ILE B C 1
ATOM 1580 O O . ILE B 1 82 ? -0.534 -0.97 1.66 1 97.81 82 ILE B O 1
ATOM 1584 N N . VAL B 1 83 ? -0.203 -0.036 3.646 1 96.88 83 VAL B N 1
ATOM 1585 C CA . VAL B 1 83 ? 0.631 -1.119 4.16 1 96.88 83 VAL B CA 1
ATOM 1586 C C . VAL B 1 83 ? -0.091 -1.833 5.301 1 96.88 83 VAL B C 1
ATOM 1588 O O . VAL B 1 83 ? -0.474 -1.205 6.289 1 96.88 83 VAL B O 1
ATOM 1591 N N . ARG B 1 84 ? -0.226 -3.166 5.172 1 95.31 84 ARG B N 1
ATOM 1592 C CA . ARG B 1 84 ? -0.938 -3.914 6.203 1 95.31 84 ARG B CA 1
ATOM 1593 C C . ARG B 1 84 ? -0.05 -4.996 6.805 1 95.31 84 ARG B C 1
ATOM 1595 O O . ARG B 1 84 ? 0.612 -5.738 6.082 1 95.31 84 ARG B O 1
ATOM 1602 N N . THR B 1 85 ? -0.081 -5.031 8.086 1 92.38 85 THR B N 1
ATOM 1603 C CA . THR B 1 85 ? 0.557 -6.094 8.859 1 92.38 85 THR B CA 1
ATOM 1604 C C . THR B 1 85 ? -0.469 -6.828 9.719 1 92.38 85 THR B C 1
ATOM 1606 O O . THR B 1 85 ? -1.663 -6.531 9.656 1 92.38 85 THR B O 1
ATOM 1609 N N . GLY B 1 86 ? -0.039 -7.82 10.414 1 87.69 86 GLY B N 1
ATOM 1610 C CA . GLY B 1 86 ? -0.936 -8.578 11.273 1 87.69 86 GLY B CA 1
ATOM 1611 C C . GLY B 1 86 ? -1.566 -7.734 12.367 1 87.69 86 GLY B C 1
ATOM 1612 O O . GLY B 1 86 ? -2.625 -8.086 12.891 1 87.69 86 GLY B O 1
ATOM 1613 N N . LYS B 1 87 ? -0.975 -6.562 12.633 1 89.12 87 LYS B N 1
ATOM 1614 C CA . LYS B 1 87 ? -1.447 -5.836 13.812 1 89.12 87 LYS B CA 1
ATOM 1615 C C . LYS B 1 87 ? -1.823 -4.402 13.461 1 89.12 87 LYS B C 1
ATOM 1617 O O . LYS B 1 87 ? -2.516 -3.729 14.227 1 89.12 87 LYS B O 1
ATOM 1622 N N . GLN B 1 88 ? -1.296 -3.949 12.336 1 92.81 88 GLN B N 1
ATOM 1623 C CA . GLN B 1 88 ? -1.483 -2.531 12.047 1 92.81 88 GLN B CA 1
ATOM 1624 C C . GLN B 1 88 ? -1.726 -2.301 10.555 1 92.81 88 GLN B C 1
ATOM 1626 O O . GLN B 1 88 ? -1.413 -3.16 9.734 1 92.81 88 GLN B O 1
ATOM 1631 N N . ILE B 1 89 ? -2.287 -1.189 10.258 1 95.94 89 ILE B N 1
ATOM 1632 C CA . ILE B 1 89 ? -2.475 -0.696 8.898 1 95.94 89 ILE B CA 1
ATOM 1633 C C . ILE B 1 89 ? -1.978 0.744 8.797 1 95.94 89 ILE B C 1
ATOM 1635 O O . ILE B 1 89 ? -2.254 1.566 9.68 1 95.94 89 ILE B O 1
ATOM 1639 N N . LEU B 1 90 ? -1.185 1.004 7.832 1 96.81 90 LEU B N 1
ATOM 1640 C CA . LEU B 1 90 ? -0.688 2.344 7.543 1 96.81 90 LEU B CA 1
ATOM 1641 C C . LEU B 1 90 ? -1.187 2.828 6.184 1 96.81 90 LEU B C 1
ATOM 1643 O O . LEU B 1 90 ? -0.958 2.172 5.164 1 96.81 90 LEU B O 1
ATOM 1647 N N . SER B 1 91 ? -1.921 3.914 6.188 1 98.06 91 SER B N 1
ATOM 1648 C CA . SER B 1 91 ? -2.359 4.562 4.957 1 98.06 91 SER B CA 1
ATOM 1649 C C . SER B 1 91 ? -1.512 5.793 4.648 1 98.06 91 SER B C 1
ATOM 1651 O O . SER B 1 91 ? -1.326 6.656 5.508 1 98.06 91 SER B O 1
ATOM 1653 N N . LEU B 1 92 ? -0.976 5.891 3.492 1 97.5 92 LEU B N 1
ATOM 1654 C CA . LEU B 1 92 ? -0.222 7.039 2.996 1 97.5 92 LEU B CA 1
ATOM 1655 C C . LEU B 1 92 ? -0.941 7.695 1.823 1 97.5 92 LEU B C 1
ATOM 1657 O O . LEU B 1 92 ? -1.188 7.051 0.802 1 97.5 92 LEU B O 1
ATOM 1661 N N . VAL B 1 93 ? -1.247 8.938 1.969 1 96.5 93 VAL B N 1
ATOM 1662 C CA . VAL B 1 93 ? -2.01 9.664 0.955 1 96.5 93 VAL B CA 1
ATOM 1663 C C . VAL B 1 93 ? -1.226 10.891 0.495 1 96.5 93 VAL B C 1
ATOM 1665 O O . VAL B 1 93 ? -0.749 11.672 1.318 1 96.5 93 VAL B O 1
ATOM 1668 N N . THR B 1 94 ? -1.068 11 -0.747 1 93.06 94 THR B N 1
ATOM 1669 C CA . THR B 1 94 ? -0.39 12.164 -1.303 1 93.06 94 THR B CA 1
ATOM 1670 C C . THR B 1 94 ? -1.24 13.422 -1.128 1 93.06 94 THR B C 1
ATOM 1672 O O . THR B 1 94 ? -2.467 13.367 -1.236 1 93.06 94 THR B O 1
ATOM 1675 N N . VAL B 1 95 ? -0.519 14.477 -0.75 1 92.62 95 VAL B N 1
ATOM 1676 C CA . VAL B 1 95 ? -1.182 15.766 -0.615 1 92.62 95 VAL B CA 1
ATOM 1677 C C . VAL B 1 95 ? -0.815 16.656 -1.797 1 92.62 95 VAL B C 1
ATOM 1679 O O . VAL B 1 95 ? 0.365 16.922 -2.041 1 92.62 95 VAL B O 1
ATOM 1682 N N . GLY B 1 96 ? -1.784 17.156 -2.51 1 78.56 96 GLY B N 1
ATOM 1683 C CA . GLY B 1 96 ? -1.548 18.172 -3.529 1 78.56 96 GLY B CA 1
ATOM 1684 C C . GLY B 1 96 ? -1.24 17.578 -4.895 1 78.56 96 GLY B C 1
ATOM 1685 O O . GLY B 1 96 ? -1.29 16.359 -5.074 1 78.56 96 GLY B O 1
ATOM 1686 N N . ASP B 1 97 ? -1.243 18.328 -5.898 1 67 97 ASP B N 1
ATOM 1687 C CA . ASP B 1 97 ? -0.975 18 -7.293 1 67 97 ASP B CA 1
ATOM 1688 C C . ASP B 1 97 ? 0.407 18.484 -7.719 1 67 97 ASP B C 1
ATOM 1690 O O . ASP B 1 97 ? 0.838 18.25 -8.844 1 67 97 ASP B O 1
ATOM 1694 N N . THR B 1 98 ? 1.085 19.219 -6.719 1 58.12 98 THR B N 1
ATOM 1695 C CA . THR B 1 98 ? 2.297 19.938 -7.098 1 58.12 98 THR B CA 1
ATOM 1696 C C . THR B 1 98 ? 3.537 19.094 -6.812 1 58.12 98 THR B C 1
ATOM 1698 O O . THR B 1 98 ? 3.447 18.047 -6.176 1 58.12 98 THR B O 1
ATOM 1701 N N . ASP B 1 99 ? 4.723 19.594 -7.328 1 56.06 99 ASP B N 1
ATOM 1702 C CA . ASP B 1 99 ? 6.062 19.031 -7.332 1 56.06 99 ASP B CA 1
ATOM 1703 C C . ASP B 1 99 ? 6.547 18.75 -5.91 1 56.06 99 ASP B C 1
ATOM 1705 O O . ASP B 1 99 ? 7.414 17.891 -5.703 1 56.06 99 ASP B O 1
ATOM 1709 N N . ASP B 1 100 ? 6.051 19.5 -4.973 1 62.38 100 ASP B N 1
ATOM 1710 C CA . ASP B 1 100 ? 6.484 19.234 -3.604 1 62.38 100 ASP B CA 1
ATOM 1711 C C . ASP B 1 100 ? 5.555 18.234 -2.922 1 62.38 100 ASP B C 1
ATOM 1713 O O . ASP B 1 100 ? 4.609 18.625 -2.23 1 62.38 100 ASP B O 1
ATOM 1717 N N . VAL B 1 101 ? 5.91 17.078 -3.092 1 82.69 101 VAL B N 1
ATOM 1718 C CA . VAL B 1 101 ? 4.906 16.094 -2.748 1 82.69 101 VAL B CA 1
ATOM 1719 C C . VAL B 1 101 ? 4.895 15.859 -1.237 1 82.69 101 VAL B C 1
ATOM 1721 O O . VAL B 1 101 ? 5.934 15.562 -0.641 1 82.69 101 VAL B O 1
ATOM 1724 N N . LEU B 1 102 ? 3.99 16.484 -0.582 1 93.81 102 LEU B N 1
ATOM 1725 C CA . LEU B 1 102 ? 3.641 16.156 0.792 1 93.81 102 LEU B CA 1
ATOM 1726 C C . LEU B 1 102 ? 2.76 14.906 0.835 1 93.81 102 LEU B C 1
ATOM 1728 O O . LEU B 1 102 ? 2.143 14.539 -0.169 1 93.81 102 LEU B O 1
ATOM 1732 N N . PHE B 1 103 ? 2.854 14.266 1.959 1 96.5 103 PHE B N 1
ATOM 1733 C CA . PHE B 1 103 ? 1.919 13.164 2.168 1 96.5 103 PHE B CA 1
ATOM 1734 C C . PHE B 1 103 ? 1.43 13.141 3.611 1 96.5 103 PHE B C 1
ATOM 1736 O O . PHE B 1 103 ? 2.1 13.648 4.512 1 96.5 103 PHE B O 1
ATOM 1743 N N . ILE B 1 104 ? 0.279 12.617 3.799 1 97.31 104 ILE B N 1
ATOM 1744 C CA . ILE B 1 104 ? -0.254 12.305 5.121 1 97.31 104 ILE B CA 1
ATOM 1745 C C . ILE B 1 104 ? -0.185 10.797 5.363 1 97.31 104 ILE B C 1
ATOM 1747 O O . ILE B 1 104 ? -0.433 10 4.453 1 97.31 104 ILE B O 1
ATOM 1751 N N . GLY B 1 105 ? 0.161 10.445 6.531 1 97.62 105 GLY B N 1
ATOM 1752 C CA . GLY B 1 105 ? 0.056 9.07 7 1 97.62 105 GLY B CA 1
ATOM 1753 C C . GLY B 1 105 ? -0.907 8.906 8.156 1 97.62 105 GLY B C 1
ATOM 1754 O O . GLY B 1 105 ? -0.963 9.758 9.055 1 97.62 105 GLY B O 1
ATOM 1755 N N . VAL B 1 106 ? -1.656 7.887 8.148 1 97.75 106 VAL B N 1
ATOM 1756 C CA . VAL B 1 106 ? -2.518 7.512 9.266 1 97.75 106 VAL B CA 1
ATOM 1757 C C . VAL B 1 106 ? -2.26 6.055 9.648 1 97.75 106 VAL B C 1
ATOM 1759 O O . VAL B 1 106 ? -2.406 5.152 8.82 1 97.75 106 VAL B O 1
ATOM 1762 N N . LEU B 1 107 ? -1.812 5.898 10.836 1 96.44 107 LEU B N 1
ATOM 1763 C CA . LEU B 1 107 ? -1.561 4.574 11.398 1 96.44 107 LEU B CA 1
ATOM 1764 C C . LEU B 1 107 ? -2.723 4.129 12.281 1 96.44 107 LEU B C 1
ATOM 1766 O O . LEU B 1 107 ? -3.191 4.891 13.133 1 96.44 107 LEU B O 1
ATOM 1770 N N . ALA B 1 108 ? 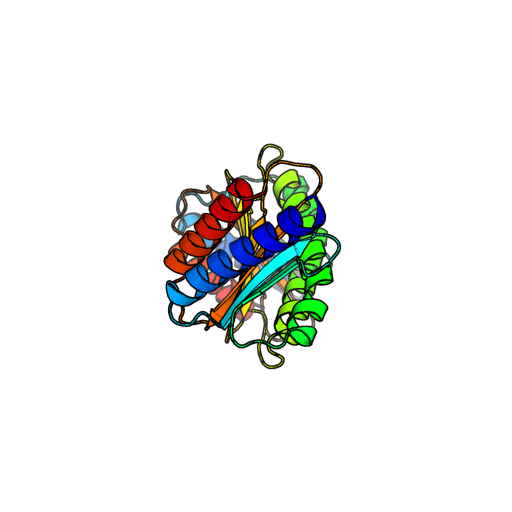-3.174 2.891 12.062 1 96.31 108 ALA B N 1
ATOM 1771 C CA . ALA B 1 108 ? -4.301 2.375 12.836 1 96.31 108 ALA B CA 1
ATOM 1772 C C . ALA B 1 108 ? -4.109 0.898 13.172 1 96.31 108 ALA B C 1
ATOM 1774 O O . ALA B 1 108 ? -3.242 0.233 12.594 1 96.31 108 ALA B O 1
ATOM 1775 N N . ASP B 1 109 ? -4.934 0.544 14.078 1 93.38 109 ASP B N 1
ATOM 1776 C CA . ASP B 1 109 ? -5.047 -0.865 14.438 1 93.38 109 ASP B CA 1
ATOM 1777 C C . ASP B 1 109 ? -5.609 -1.687 13.281 1 93.38 109 ASP B C 1
ATOM 1779 O O . ASP B 1 109 ? -6.418 -1.189 12.5 1 93.38 109 ASP B O 1
ATOM 1783 N N . ARG B 1 110 ? -5.238 -2.975 13.266 1 92.5 110 ARG B N 1
ATOM 1784 C CA . ARG B 1 110 ? -5.621 -3.836 12.148 1 92.5 110 ARG B CA 1
ATOM 1785 C C . ARG B 1 110 ? -7.133 -4.023 12.094 1 92.5 110 ARG B C 1
ATOM 1787 O O . ARG B 1 110 ? -7.68 -4.375 11.047 1 92.5 110 ARG B O 1
ATOM 1794 N N . MET B 1 111 ? -7.859 -3.762 13.125 1 94.44 111 MET B N 1
ATOM 1795 C CA . MET B 1 111 ? -9.297 -3.992 13.195 1 94.44 111 MET B CA 1
ATOM 1796 C C . MET B 1 111 ? -10.07 -2.744 12.781 1 94.44 111 MET B C 1
ATOM 1798 O O . MET B 1 111 ? -11.305 -2.736 12.805 1 94.44 111 MET B O 1
ATOM 1802 N N . VAL B 1 112 ? -9.336 -1.761 12.359 1 95.94 112 VAL B N 1
ATOM 1803 C CA . VAL B 1 112 ? -9.992 -0.535 11.914 1 95.94 112 VAL B CA 1
ATOM 1804 C C . VAL B 1 112 ? -10.867 -0.824 10.695 1 95.94 112 VAL B C 1
ATOM 1806 O O . VAL B 1 112 ? -10.586 -1.744 9.93 1 95.94 112 VAL B O 1
ATOM 1809 N N . ASN B 1 113 ? -11.953 -0.07 10.562 1 95.56 113 ASN B N 1
ATOM 1810 C CA . ASN B 1 113 ? -12.703 -0.077 9.312 1 95.56 113 ASN B CA 1
ATOM 1811 C C . ASN B 1 113 ? -11.891 0.532 8.172 1 95.56 113 ASN B C 1
ATOM 1813 O O . ASN B 1 113 ? -11.664 1.742 8.148 1 95.56 113 ASN B O 1
ATOM 1817 N N . LEU B 1 114 ? -11.531 -0.306 7.227 1 94.62 114 LEU B N 1
ATOM 1818 C CA . LEU B 1 114 ? -10.633 0.125 6.164 1 94.62 114 LEU B CA 1
ATOM 1819 C C . LEU B 1 114 ? -11.273 1.218 5.316 1 94.62 114 LEU B C 1
ATOM 1821 O O . LEU B 1 114 ? -10.602 2.176 4.918 1 94.62 114 LEU B O 1
ATOM 1825 N N . GLY B 1 115 ? -12.453 0.999 4.977 1 94.25 115 GLY B N 1
ATOM 1826 C CA . GLY B 1 115 ? -13.156 2.029 4.23 1 94.25 115 GLY B CA 1
ATOM 1827 C C . GLY B 1 115 ? -13.133 3.383 4.918 1 94.25 115 GLY B C 1
ATOM 1828 O O . GLY B 1 115 ? -12.875 4.402 4.281 1 94.25 115 GLY B O 1
ATOM 1829 N N . GLN B 1 116 ? -13.375 3.383 6.199 1 96.38 116 GLN B N 1
ATOM 1830 C CA . GLN B 1 116 ? -13.375 4.629 6.957 1 96.38 116 GLN B CA 1
ATOM 1831 C C . GLN B 1 116 ? -11.977 5.223 7.043 1 96.38 116 GLN B C 1
ATOM 1833 O O . GLN B 1 116 ? -11.805 6.441 6.977 1 96.38 116 GLN B O 1
ATOM 1838 N N . LEU B 1 117 ? -11.008 4.344 7.27 1 97.56 117 LEU B N 1
ATOM 1839 C CA . LEU B 1 117 ? -9.617 4.793 7.297 1 97.56 117 LEU B CA 1
ATOM 1840 C C . LEU B 1 117 ? -9.266 5.531 6.008 1 97.56 117 LEU B C 1
ATOM 1842 O O . LEU B 1 117 ? -8.719 6.637 6.055 1 97.56 117 LEU B O 1
ATOM 1846 N N . LEU B 1 118 ? -9.656 4.953 4.898 1 96.25 118 LEU B N 1
ATOM 1847 C CA . LEU B 1 118 ? -9.312 5.535 3.605 1 96.25 118 LEU B CA 1
ATOM 1848 C C . LEU B 1 118 ? -10.055 6.848 3.389 1 96.25 118 LEU B C 1
ATOM 1850 O O . LEU B 1 118 ? -9.461 7.828 2.926 1 96.25 118 LEU B O 1
ATOM 1854 N N . VAL B 1 119 ? -11.266 6.879 3.816 1 96.25 119 VAL B N 1
ATOM 1855 C CA . VAL B 1 119 ? -12.086 8.07 3.65 1 96.25 119 VAL B CA 1
ATOM 1856 C C . VAL B 1 119 ? -11.523 9.211 4.504 1 96.25 119 VAL B C 1
ATOM 1858 O O . VAL B 1 119 ? -11.352 10.328 4.02 1 96.25 119 VAL B O 1
ATOM 1861 N N . ARG B 1 120 ? -11.211 8.93 5.734 1 97.25 120 ARG B N 1
ATOM 1862 C CA . ARG B 1 120 ? -10.742 9.961 6.656 1 97.25 120 ARG B CA 1
ATOM 1863 C C . ARG B 1 120 ? -9.359 10.461 6.262 1 97.25 120 ARG B C 1
ATOM 1865 O O . ARG B 1 120 ? -9.07 11.656 6.371 1 97.25 120 ARG B O 1
ATOM 1872 N N . SER B 1 121 ? -8.5 9.555 5.871 1 97.69 121 SER B N 1
ATOM 1873 C CA . SER B 1 121 ? -7.176 9.945 5.406 1 97.69 121 SER B CA 1
ATOM 1874 C C . SER B 1 121 ? -7.27 10.906 4.219 1 97.69 121 SER B C 1
ATOM 1876 O O . SER B 1 121 ? -6.578 11.922 4.184 1 97.69 121 SER B O 1
ATOM 1878 N N . LYS B 1 122 ? -8.156 10.578 3.309 1 95.81 122 LYS B N 1
ATOM 1879 C CA . LYS B 1 122 ? -8.336 11.414 2.123 1 95.81 122 LYS B CA 1
ATOM 1880 C C . LYS B 1 122 ? -8.906 12.781 2.492 1 95.81 122 LYS B C 1
ATOM 1882 O O . LYS B 1 122 ? -8.477 13.805 1.958 1 95.81 122 LYS B O 1
ATOM 1887 N N . GLN B 1 123 ? -9.852 12.75 3.328 1 97.12 123 GLN B N 1
ATOM 1888 C CA . GLN B 1 123 ? -10.445 14.008 3.768 1 97.12 123 GLN B CA 1
ATOM 1889 C C . GLN B 1 123 ? -9.406 14.898 4.438 1 97.12 123 GLN B C 1
ATOM 1891 O O . GLN B 1 123 ? -9.367 16.109 4.203 1 97.12 123 GLN B O 1
ATOM 1896 N N . ALA B 1 124 ? -8.602 14.258 5.293 1 97.31 124 ALA B N 1
ATOM 1897 C CA . ALA B 1 124 ? -7.535 15.016 5.941 1 97.31 124 ALA 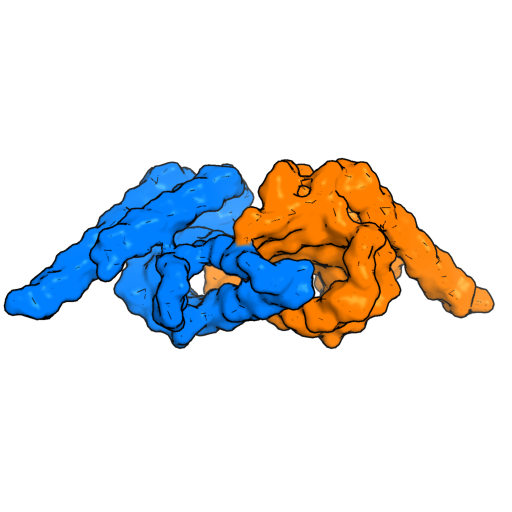B CA 1
ATOM 1898 C C . ALA B 1 124 ? -6.57 15.594 4.914 1 97.31 124 ALA B C 1
ATOM 1900 O O . ALA B 1 124 ? -6.18 16.766 5.004 1 97.31 124 ALA B O 1
ATOM 1901 N N . ALA B 1 125 ? -6.238 14.828 3.934 1 95.88 125 ALA B N 1
ATOM 1902 C CA . ALA B 1 125 ? -5.336 15.281 2.879 1 95.88 125 ALA B CA 1
ATOM 1903 C C . ALA B 1 125 ? -5.918 16.469 2.129 1 95.88 125 ALA B C 1
ATOM 1905 O O . ALA B 1 125 ? -5.219 17.453 1.864 1 95.88 125 ALA B O 1
ATOM 1906 N N . GLU B 1 126 ? -7.148 16.375 1.821 1 94.94 126 GLU B N 1
ATOM 1907 C CA . GLU B 1 126 ? -7.816 17.453 1.099 1 94.94 126 GLU B CA 1
ATOM 1908 C C . GLU B 1 126 ? -7.879 18.719 1.939 1 94.94 126 GLU B C 1
ATOM 1910 O O . GLU B 1 126 ? -7.68 19.828 1.425 1 94.94 126 GLU B O 1
ATOM 1915 N N . SER B 1 127 ? -8.211 18.562 3.182 1 96.44 127 SER B N 1
ATOM 1916 C CA . SER B 1 127 ? -8.289 19.719 4.078 1 96.44 127 SER B CA 1
ATOM 1917 C C . SER B 1 127 ? -6.934 20.391 4.246 1 96.44 127 SER B C 1
ATOM 1919 O O . SER B 1 127 ? -6.84 21.609 4.266 1 96.44 127 SER B O 1
ATOM 1921 N N . ILE B 1 128 ? -5.926 19.578 4.348 1 95 128 ILE B N 1
ATOM 1922 C CA . ILE B 1 128 ? -4.574 20.094 4.52 1 95 128 ILE B CA 1
ATOM 1923 C C . ILE B 1 128 ? -4.129 20.797 3.236 1 95 128 ILE B C 1
ATOM 1925 O O . ILE B 1 128 ? -3.508 21.859 3.287 1 95 128 ILE B O 1
ATOM 1929 N N . LYS B 1 129 ? -4.461 20.172 2.178 1 92.88 129 LYS B N 1
ATOM 1930 C CA . LYS B 1 129 ? -4.164 20.812 0.897 1 92.88 129 LYS B CA 1
ATOM 1931 C C . LYS B 1 129 ? -4.785 22.203 0.815 1 92.88 129 LYS B C 1
ATOM 1933 O O . LYS B 1 129 ? -4.148 23.141 0.34 1 92.88 129 LYS B O 1
ATOM 1938 N N . ALA B 1 130 ? -5.984 22.359 1.288 1 92.44 130 ALA B N 1
ATOM 1939 C CA . ALA B 1 130 ? -6.711 23.625 1.226 1 92.44 130 ALA B CA 1
ATOM 1940 C C . ALA B 1 130 ? -6.082 24.656 2.145 1 92.44 130 ALA B C 1
ATOM 1942 O O . ALA B 1 130 ? -6.215 25.859 1.911 1 92.44 130 ALA B O 1
ATOM 1943 N N . LEU B 1 131 ? -5.477 24.141 3.191 1 90 131 LEU B N 1
ATOM 1944 C CA . LEU B 1 131 ? -4.848 25.031 4.168 1 90 131 LEU B CA 1
ATOM 1945 C C . LEU B 1 131 ? -3.523 25.578 3.637 1 90 131 LEU B C 1
ATOM 1947 O O . LEU B 1 131 ? -3.086 26.656 4.039 1 90 131 LEU B O 1
ATOM 1951 N N . LEU B 1 132 ? -2.898 24.781 2.844 1 83.5 132 LEU B N 1
ATOM 1952 C CA . LEU B 1 132 ? -1.565 25.141 2.377 1 83.5 132 LEU B CA 1
ATOM 1953 C C . LEU B 1 132 ? -1.647 26.016 1.122 1 83.5 132 LEU B C 1
ATOM 1955 O O . LEU B 1 132 ? -0.808 26.891 0.913 1 83.5 132 LEU B O 1
#

pLDDT: mean 90.35, std 11.48, range [41.81, 98.06]

Nearest PDB structures (foldseek):
  3t1r-assembly2_C  TM=8.999E-01  e=7.216E-08  Thermus thermophilus HB8
  3t1q-assembly1_B  TM=8.689E-01  e=5.920E-07  Thermus thermophilus HB8
  1j3w-assembly1_B  TM=8.342E-01  e=2.769E-07  Thermus thermophilus HB8
  8j07-assembly1_q5  TM=8.716E-01  e=2.647E-05  Homo sapiens
  8glv-assembly1_BR  TM=8.544E-01  e=3.985E-05  Chlamydomonas reinhardtii

Organism: NCBI:txid634155

Solvent-accessible surface area (backbone atoms only — not comparable to full-atom values): 13425 Å² total; per-residue (Å²): 120,70,71,60,52,56,53,49,47,53,52,51,47,35,51,45,33,43,48,40,47,69,75,32,72,57,45,43,29,24,37,36,29,36,44,86,22,48,71,74,48,62,30,69,76,65,55,66,70,58,55,44,68,37,29,43,54,50,21,51,42,52,52,46,47,38,53,44,43,32,67,76,39,69,84,44,58,62,44,35,41,36,37,33,34,77,57,32,33,38,40,36,31,56,26,72,90,59,92,74,42,28,32,33,38,40,35,25,37,53,84,37,58,61,70,55,52,54,49,44,53,50,51,42,29,52,52,46,46,73,70,106,122,68,72,60,52,56,52,50,48,52,52,51,47,35,51,47,33,41,48,42,47,68,74,31,71,57,45,42,30,25,36,35,28,36,44,86,24,49,71,73,50,62,31,67,76,66,55,65,69,58,54,44,68,37,28,43,53,51,21,51,42,52,51,47,47,38,53,43,42,32,68,77,40,71,84,41,59,63,46,35,39,36,37,32,34,77,57,32,32,37,41,37,30,57,26,70,92,56,93,71,43,29,32,34,36,39,34,24,37,52,82,36,58,61,70,56,51,54,50,44,52,49,51,42,28,53,51,47,46,72,70,103

Secondary structure (DSSP, 8-state):
--HHHHHHHHHHHHHHHHHHHHHSTTEEEEEEEETTS-EEEEEESS-HHHHHHHHHHHHHHHHHHHHHHHHH-TT--EEEEEEEESSEEEEEEEE-SSSS-EEEEEEEETTS-HHHHHHHHHHHHHHHHHH-/--HHHHHHHHHHHHHHHHHHHHHSTTEEEEEEEETTS-EEEEEESS-HHHHHHHHHHHHHHHHHHHHHHHHH-TT--EEEEEEEESSEEEEEEEE-SSSS-EEEEEEEETTS-HHHHHHHHHHHHHHHHHH-